Protein AF-A0A2M8LE46-F1 (afdb_monomer)

Nearest PDB structures (foldseek):
  8uby-assembly1_A  TM=8.553E-01  e=9.061E-03  Homo sapiens
  8xoa-assembly1_A  TM=8.879E-01  e=1.892E-02  Homo sapiens
  6oop-assembly1_A  TM=8.062E-01  e=1.018E-01  Escherichia coli
  8omu-assembly1_A  TM=6.681E-01  e=1.395E-01  Rattus norvegicus
  6m2l-assembly1_A  TM=6.793E-01  e=1.634E-01  Plasmodium falciparum

Solvent-accessible surface area (backbone atoms only — not comparable to full-atom values): 14260 Å² total; per-residue (Å²): 113,69,66,61,54,50,38,54,51,40,14,50,48,41,22,48,65,57,44,49,60,54,45,40,42,72,74,68,64,46,50,74,70,60,53,48,54,54,52,50,47,34,50,51,31,27,62,56,19,42,59,59,36,58,69,40,62,89,77,50,66,52,69,58,52,38,51,51,17,51,50,39,24,51,49,13,55,54,49,56,73,74,62,60,95,87,60,58,74,65,71,56,48,52,29,47,35,42,24,31,24,15,51,34,34,25,49,62,47,57,52,49,53,58,46,72,73,42,59,84,90,44,32,67,60,53,49,51,50,50,51,51,49,46,54,52,24,27,56,52,18,37,52,50,51,50,50,50,53,51,50,54,49,50,51,53,51,50,55,53,52,72,76,38,98,65,94,66,78,71,53,69,60,59,60,52,50,53,52,51,51,53,52,48,53,52,52,50,50,57,63,55,60,70,75,73,72,78,81,90,82,90,73,92,82,74,76,72,74,59,61,61,64,56,55,63,56,54,58,56,52,52,52,56,53,53,54,52,51,54,62,54,55,71,73,47,74,89,54,64,75,67,59,57,60,63,55,65,68,64,69,81,80,120

Organism: NCBI:txid1975037

Radius of gyration: 27.37 Å; Cα contacts (8 Å, |Δi|>4): 142; chains: 1; bounding box: 86×39×56 Å

pLDDT: mean 70.01, std 20.28, range [34.38, 94.56]

Secondary structure (DSSP, 8-state):
-HHHHHHHHHHHHHHHHHHHHHHHHHTS---HHHHHHHHHHHHHHHHHHHHHHHHHTTTS-HHHHHHHHHHHHHHHHHHHHT--TT--HHHHHHHHHHHHHHHHHTHHHHHHHHHHTS-TTTHHHHHHHHHHHHHHHHHHHHHHHHHHHHHHHHHHHHHHHHH--------HHHHHHHHHHHHHHHHHHHHHHTTS-------TTSSSSHHHHHHHHHHHHHHHHHHHHHHHHTT-TT-HHHHHHHHHTTSTT-

Mean predicted aligned error: 17.25 Å

Structure (mmCIF, N/CA/C/O backbone):
data_AF-A0A2M8LE46-F1
#
_entry.id   AF-A0A2M8LE46-F1
#
loop_
_atom_site.group_PDB
_atom_site.id
_atom_site.type_symbol
_atom_site.label_atom_id
_atom_site.label_alt_id
_atom_site.label_comp_id
_atom_site.label_asym_id
_atom_site.label_entity_id
_atom_site.label_seq_id
_atom_site.pdbx_PDB_ins_code
_atom_site.Cartn_x
_atom_site.Cartn_y
_atom_site.Cartn_z
_atom_site.occupancy
_atom_site.B_iso_or_equiv
_atom_site.auth_seq_id
_atom_site.auth_comp_id
_atom_site.auth_asym_id
_atom_site.auth_atom_id
_atom_site.pdbx_PDB_model_num
ATOM 1 N N . MET A 1 1 ? -8.452 -9.692 14.409 1.00 69.62 1 MET A N 1
ATOM 2 C CA . MET A 1 1 ? -8.947 -9.587 13.014 1.00 69.62 1 MET A CA 1
ATOM 3 C C . MET A 1 1 ? -8.514 -8.276 12.346 1.00 69.62 1 MET A C 1
ATOM 5 O O . MET A 1 1 ? -7.768 -8.319 11.376 1.00 69.62 1 MET A O 1
ATOM 9 N N . THR A 1 2 ? -8.895 -7.103 12.866 1.00 76.94 2 THR A N 1
ATOM 10 C CA . THR A 1 2 ? -8.613 -5.795 12.227 1.00 76.94 2 THR A CA 1
ATOM 11 C C . THR A 1 2 ? -7.139 -5.397 12.168 1.00 76.94 2 THR A C 1
ATOM 13 O O . THR A 1 2 ? -6.732 -4.764 11.195 1.00 76.94 2 THR A O 1
ATOM 16 N N . LEU A 1 3 ? -6.327 -5.800 13.152 1.00 83.12 3 LEU A N 1
ATOM 17 C CA . LEU A 1 3 ? -4.875 -5.578 13.134 1.00 83.12 3 LEU A CA 1
ATOM 18 C C . LEU A 1 3 ? -4.192 -6.315 11.976 1.00 83.12 3 LEU A C 1
ATOM 20 O O . LEU A 1 3 ? -3.421 -5.703 11.248 1.00 83.12 3 LEU A O 1
ATOM 24 N N . VAL A 1 4 ? -4.535 -7.588 11.750 1.00 86.50 4 VAL A N 1
ATOM 25 C CA . VAL A 1 4 ? -3.988 -8.389 10.639 1.00 86.50 4 VAL A CA 1
ATOM 26 C C . VAL A 1 4 ? -4.392 -7.791 9.292 1.00 86.50 4 VAL A C 1
ATOM 28 O O . VAL A 1 4 ? -3.548 -7.606 8.420 1.00 86.50 4 VAL A O 1
ATOM 31 N N . ASN A 1 5 ? -5.662 -7.399 9.141 1.00 84.19 5 ASN A N 1
ATOM 32 C CA . ASN A 1 5 ? -6.122 -6.707 7.935 1.00 84.19 5 ASN A CA 1
ATOM 33 C C . ASN A 1 5 ? -5.384 -5.373 7.722 1.00 84.19 5 ASN A C 1
ATOM 35 O O . ASN A 1 5 ? -4.964 -5.054 6.615 1.00 84.19 5 ASN A O 1
ATOM 39 N N . SER A 1 6 ? -5.182 -4.598 8.790 1.00 84.94 6 SER A N 1
ATOM 40 C CA . SER A 1 6 ? -4.439 -3.337 8.711 1.00 84.94 6 SER A CA 1
ATOM 41 C C . SER A 1 6 ? -2.983 -3.569 8.318 1.00 84.94 6 SER A C 1
ATOM 43 O O . SER A 1 6 ? -2.479 -2.830 7.480 1.00 84.94 6 SER A O 1
ATOM 45 N N . PHE A 1 7 ? -2.344 -4.609 8.856 1.00 88.81 7 PHE A N 1
ATOM 46 C CA . PHE A 1 7 ? -0.983 -5.001 8.502 1.00 88.81 7 PHE A CA 1
ATOM 47 C C . PHE A 1 7 ? -0.864 -5.353 7.014 1.00 88.81 7 PHE A C 1
ATOM 49 O O . PHE A 1 7 ? -0.031 -4.773 6.322 1.00 88.81 7 PHE A O 1
ATOM 56 N N . LEU A 1 8 ? -1.733 -6.233 6.504 1.00 87.81 8 LEU A N 1
ATOM 57 C CA . LEU A 1 8 ? -1.731 -6.653 5.097 1.00 87.81 8 LEU A CA 1
ATOM 58 C C . LEU A 1 8 ? -1.927 -5.473 4.143 1.00 87.81 8 LEU A C 1
ATOM 60 O O . LEU A 1 8 ? -1.183 -5.321 3.176 1.00 87.81 8 LEU A O 1
ATOM 64 N N . VAL A 1 9 ? -2.897 -4.603 4.424 1.00 85.44 9 VAL A N 1
ATOM 65 C CA . VAL A 1 9 ? -3.176 -3.481 3.526 1.00 85.44 9 VAL A CA 1
ATOM 66 C C . VAL A 1 9 ? -2.097 -2.396 3.614 1.00 85.44 9 VAL A C 1
ATOM 68 O O . VAL A 1 9 ? -1.776 -1.799 2.592 1.00 85.44 9 VAL A O 1
ATOM 71 N N . PHE A 1 10 ? -1.504 -2.132 4.785 1.00 87.38 10 PHE A N 1
ATOM 72 C CA . PHE A 1 10 ? -0.374 -1.193 4.873 1.00 87.38 10 PHE A CA 1
ATOM 73 C C . PHE A 1 10 ? 0.877 -1.727 4.178 1.00 87.38 10 PHE A C 1
ATOM 75 O O . PHE A 1 10 ? 1.555 -0.971 3.483 1.00 87.38 10 PHE A O 1
ATOM 82 N N . MET A 1 11 ? 1.148 -3.025 4.319 1.00 89.88 11 MET A N 1
ATOM 83 C CA . MET A 1 11 ? 2.214 -3.702 3.589 1.00 89.88 11 MET A CA 1
ATOM 84 C C . MET A 1 11 ? 2.012 -3.553 2.074 1.00 89.88 11 MET A C 1
ATOM 86 O O . MET A 1 11 ? 2.941 -3.171 1.362 1.00 89.88 11 MET A O 1
ATOM 90 N N . ALA A 1 12 ? 0.790 -3.786 1.589 1.00 86.38 12 ALA A N 1
ATOM 91 C CA . ALA A 1 12 ? 0.438 -3.634 0.182 1.00 86.38 12 ALA A CA 1
ATOM 92 C C . ALA A 1 12 ? 0.535 -2.175 -0.298 1.00 86.38 12 ALA A C 1
ATOM 94 O O . ALA A 1 12 ? 1.071 -1.925 -1.375 1.00 86.38 12 ALA A O 1
ATOM 95 N N . LEU A 1 13 ? 0.077 -1.206 0.503 1.00 86.38 13 LEU A N 1
ATOM 96 C CA . LEU A 1 13 ? 0.151 0.224 0.187 1.00 86.38 13 LEU A CA 1
ATOM 97 C C . LEU A 1 13 ? 1.603 0.696 0.040 1.00 86.38 13 LEU A C 1
ATOM 99 O O . LEU A 1 13 ? 1.947 1.297 -0.975 1.00 86.38 13 LEU A O 1
ATOM 103 N N . MET A 1 14 ? 2.452 0.406 1.030 1.00 87.56 14 MET A N 1
ATOM 104 C CA . MET A 1 14 ? 3.861 0.821 1.024 1.00 87.56 14 MET A CA 1
ATOM 105 C C . MET A 1 14 ? 4.660 0.119 -0.076 1.00 87.56 14 MET A C 1
ATOM 107 O O . MET A 1 14 ? 5.520 0.727 -0.708 1.00 87.56 14 MET A O 1
ATOM 111 N N . GLY A 1 15 ? 4.336 -1.142 -0.359 1.00 84.94 15 GLY A N 1
ATOM 112 C CA . GLY A 1 15 ? 4.874 -1.849 -1.513 1.00 84.94 15 GLY A CA 1
ATOM 113 C C . GLY A 1 15 ? 4.487 -1.206 -2.840 1.00 84.94 15 GLY A C 1
ATOM 114 O O . GLY A 1 15 ? 5.346 -0.930 -3.673 1.00 84.94 15 GLY A O 1
ATOM 115 N N . SER A 1 16 ? 3.197 -0.926 -3.017 1.00 82.75 16 SER A N 1
ATOM 116 C CA . SER A 1 16 ? 2.652 -0.384 -4.266 1.00 82.75 16 SER A CA 1
ATOM 117 C C . SER A 1 16 ? 3.158 1.025 -4.547 1.00 82.75 16 SER A C 1
ATOM 119 O O . SER A 1 16 ? 3.567 1.308 -5.669 1.00 82.75 16 SER A O 1
ATOM 121 N N . ILE A 1 17 ? 3.191 1.900 -3.535 1.00 84.56 17 ILE A N 1
ATOM 122 C CA . ILE A 1 17 ? 3.660 3.283 -3.699 1.00 84.56 17 ILE A CA 1
ATOM 123 C C . ILE A 1 17 ? 5.154 3.350 -4.037 1.00 84.56 17 ILE A C 1
ATOM 125 O O . ILE A 1 17 ? 5.579 4.260 -4.742 1.00 84.56 17 ILE A O 1
ATOM 129 N N . PHE A 1 18 ? 5.937 2.368 -3.578 1.00 86.31 18 PHE A N 1
ATOM 130 C CA . PHE A 1 18 ? 7.353 2.237 -3.909 1.00 86.31 18 PHE A CA 1
ATOM 131 C C . PHE A 1 18 ? 7.577 1.629 -5.300 1.00 86.31 18 PHE A C 1
ATOM 133 O O . PHE A 1 18 ? 8.452 2.079 -6.039 1.00 86.31 18 PHE A O 1
ATOM 140 N N . LEU A 1 19 ? 6.777 0.631 -5.685 1.00 82.88 19 LEU A N 1
ATOM 141 C CA . LEU A 1 19 ? 6.870 0.007 -7.008 1.00 82.88 19 LEU A CA 1
ATOM 142 C C . LEU A 1 19 ? 6.420 0.939 -8.128 1.00 82.88 19 LEU A C 1
ATOM 144 O O . LEU A 1 19 ? 6.977 0.868 -9.218 1.00 82.88 19 LEU A O 1
ATOM 148 N N . LEU A 1 20 ? 5.439 1.805 -7.875 1.00 83.12 20 LEU A N 1
ATOM 149 C CA . LEU A 1 20 ? 4.874 2.692 -8.887 1.00 83.12 20 LEU A CA 1
ATOM 150 C C . LEU A 1 20 ? 5.917 3.560 -9.625 1.00 83.12 20 LEU A C 1
ATOM 152 O O . LEU A 1 20 ? 5.949 3.503 -10.856 1.00 83.12 20 LEU A O 1
ATOM 156 N N . PRO A 1 21 ? 6.787 4.337 -8.945 1.00 82.25 21 PRO A N 1
ATOM 157 C CA . PRO A 1 21 ? 7.802 5.144 -9.619 1.00 82.25 21 PRO A CA 1
ATOM 158 C C . PRO A 1 21 ? 8.846 4.279 -10.323 1.00 82.25 21 PRO A C 1
ATOM 160 O O . PRO A 1 21 ? 9.241 4.594 -11.442 1.00 82.25 21 PRO A O 1
ATOM 163 N N . ILE A 1 22 ? 9.254 3.164 -9.708 1.00 83.88 22 ILE A N 1
ATOM 164 C CA . ILE A 1 22 ? 10.203 2.224 -10.315 1.00 83.88 22 ILE A CA 1
ATOM 165 C C . ILE A 1 22 ? 9.622 1.670 -11.614 1.00 83.88 22 ILE A C 1
ATOM 167 O O . ILE A 1 22 ? 10.324 1.594 -12.621 1.00 83.88 22 ILE A O 1
ATOM 171 N N . PHE A 1 23 ? 8.336 1.328 -11.614 1.00 79.81 23 PHE A N 1
ATOM 172 C CA . PHE A 1 23 ? 7.640 0.817 -12.781 1.00 79.81 23 PHE A CA 1
ATOM 173 C C . PHE A 1 23 ? 7.520 1.877 -13.882 1.00 79.81 23 PHE A C 1
ATOM 175 O O . PHE A 1 23 ? 7.902 1.621 -15.024 1.00 79.81 23 PHE A O 1
ATOM 182 N N . ALA A 1 24 ? 7.061 3.083 -13.535 1.00 78.38 24 ALA A N 1
ATOM 183 C CA . ALA A 1 24 ? 6.900 4.185 -14.482 1.00 78.38 24 ALA A CA 1
ATOM 184 C C . ALA A 1 24 ? 8.229 4.588 -15.148 1.00 78.38 24 ALA A C 1
ATOM 186 O O . ALA A 1 24 ? 8.279 4.806 -16.357 1.00 78.38 24 ALA A O 1
ATOM 187 N N . GLN A 1 25 ? 9.321 4.632 -14.386 1.00 81.75 25 GLN A N 1
ATOM 188 C CA . GLN A 1 25 ? 10.630 5.016 -14.917 1.00 81.75 25 GLN A CA 1
ATOM 189 C C . GLN A 1 25 ? 11.304 3.874 -15.690 1.00 81.75 25 GLN A C 1
ATOM 191 O O . GLN A 1 25 ? 11.875 4.109 -16.750 1.00 81.75 25 GLN A O 1
ATOM 196 N N . THR A 1 26 ? 11.226 2.634 -15.193 1.00 76.75 26 THR A N 1
ATOM 197 C CA . THR A 1 26 ? 11.944 1.493 -15.796 1.00 76.75 26 THR A CA 1
ATOM 198 C C . THR A 1 26 ? 11.244 0.949 -17.037 1.00 76.75 26 THR A C 1
ATOM 200 O O . THR A 1 26 ? 11.914 0.605 -18.007 1.00 76.75 26 THR A O 1
ATOM 203 N N . PHE A 1 27 ? 9.912 0.841 -17.013 1.00 72.50 27 PHE A N 1
ATOM 204 C CA . PHE A 1 27 ? 9.153 0.195 -18.090 1.00 72.50 27 PHE A CA 1
ATOM 205 C C . PHE A 1 27 ? 8.521 1.191 -19.057 1.00 72.50 27 PHE A C 1
ATOM 207 O O . PHE A 1 27 ? 8.509 0.933 -20.256 1.00 72.50 27 PHE A O 1
ATOM 214 N N . LEU A 1 28 ? 7.999 2.316 -18.559 1.00 73.69 28 LEU A N 1
ATOM 215 C CA . LEU A 1 28 ? 7.330 3.309 -19.408 1.00 73.69 28 LEU A CA 1
ATOM 216 C C . LEU A 1 28 ? 8.290 4.397 -19.910 1.00 73.69 28 LEU A C 1
ATOM 218 O O . LEU A 1 28 ? 7.925 5.160 -20.800 1.00 73.69 28 LEU A O 1
ATOM 222 N N . GLY A 1 29 ? 9.507 4.474 -19.358 1.00 75.69 29 GLY A N 1
ATOM 223 C CA . GLY A 1 29 ? 10.487 5.500 -19.719 1.00 75.69 29 GLY A CA 1
ATOM 224 C C . GLY A 1 29 ? 10.015 6.921 -19.400 1.00 75.69 29 GLY A C 1
ATOM 225 O O . GLY A 1 29 ? 10.456 7.867 -20.049 1.00 75.69 29 GLY A O 1
ATOM 226 N N . TYR A 1 30 ? 9.089 7.073 -18.447 1.00 79.75 30 TYR A N 1
ATOM 227 C CA . TYR A 1 30 ? 8.559 8.377 -18.065 1.00 79.75 30 TYR A CA 1
ATOM 228 C C . TYR A 1 30 ? 9.626 9.231 -17.395 1.00 79.75 30 TYR A C 1
ATOM 230 O O . TYR A 1 30 ? 10.402 8.759 -16.561 1.00 79.75 30 TYR A O 1
ATOM 238 N N . ASP A 1 31 ? 9.604 10.517 -17.726 1.00 83.75 31 ASP A N 1
ATOM 239 C CA . ASP A 1 31 ? 10.447 11.503 -17.068 1.00 83.75 31 ASP A CA 1
ATOM 240 C C . ASP A 1 31 ? 9.975 11.772 -15.622 1.00 83.75 31 ASP A C 1
ATOM 242 O O . ASP A 1 31 ? 8.838 11.458 -15.228 1.00 83.75 31 ASP A O 1
ATOM 246 N N . ALA A 1 32 ? 10.843 12.378 -14.808 1.00 83.50 32 ALA A N 1
ATOM 247 C CA . ALA A 1 32 ? 10.533 12.716 -13.420 1.00 83.50 32 ALA A CA 1
ATOM 248 C C . ALA A 1 32 ? 9.255 13.571 -13.304 1.00 83.50 32 ALA A C 1
ATOM 250 O O . ALA A 1 32 ? 8.418 13.311 -12.434 1.00 83.50 32 ALA A O 1
ATOM 251 N N . THR A 1 33 ? 9.048 14.525 -14.220 1.00 86.19 33 THR A N 1
ATOM 252 C CA . THR A 1 33 ? 7.857 15.391 -14.222 1.00 86.19 33 THR A CA 1
ATOM 253 C C . THR A 1 33 ? 6.574 14.611 -14.513 1.00 86.19 33 THR A C 1
ATOM 255 O O . THR A 1 33 ? 5.561 14.807 -13.841 1.00 86.19 33 THR A O 1
ATOM 258 N N . GLN A 1 34 ? 6.611 13.676 -15.466 1.00 81.75 34 GLN A N 1
ATOM 259 C CA . GLN A 1 34 ? 5.459 12.832 -15.810 1.00 81.75 34 GLN A CA 1
ATOM 260 C C . GLN A 1 34 ? 5.063 11.916 -14.653 1.00 81.75 34 GLN A C 1
ATOM 262 O O . GLN A 1 34 ? 3.883 11.776 -14.335 1.00 81.75 34 GLN A O 1
ATOM 267 N N . THR A 1 35 ? 6.059 11.351 -13.974 1.00 84.31 35 THR A N 1
ATOM 268 C CA . THR A 1 35 ? 5.838 10.530 -12.780 1.00 84.31 35 THR A CA 1
ATOM 269 C C . THR A 1 35 ? 5.212 11.361 -11.653 1.00 84.31 35 THR A C 1
ATOM 271 O O . THR A 1 35 ? 4.307 10.889 -10.965 1.00 84.31 35 THR A O 1
ATOM 274 N N . GLY A 1 36 ? 5.618 12.627 -11.510 1.00 86.94 36 GLY A N 1
ATOM 275 C CA . GLY A 1 36 ? 5.020 13.575 -10.566 1.00 86.94 36 GLY A CA 1
ATOM 276 C C . GLY A 1 36 ? 3.515 13.783 -10.775 1.00 86.94 36 GLY A C 1
ATOM 277 O O . GLY A 1 36 ? 2.763 13.778 -9.800 1.00 86.94 36 GLY A O 1
ATOM 278 N N . TYR A 1 37 ? 3.044 13.870 -12.025 1.00 87.38 37 TYR A N 1
ATOM 279 C CA . TYR A 1 37 ? 1.605 13.973 -12.312 1.00 87.38 37 TYR A CA 1
ATOM 280 C C . TYR A 1 37 ? 0.811 12.742 -11.848 1.00 87.38 37 TYR A C 1
ATOM 282 O O . TYR A 1 37 ? -0.318 12.887 -11.378 1.00 87.38 37 TYR A O 1
ATOM 290 N N . LEU A 1 38 ? 1.391 11.537 -11.916 1.00 86.19 38 LEU A N 1
ATOM 291 C CA . LEU A 1 38 ? 0.747 10.328 -11.385 1.00 86.19 38 LEU A CA 1
ATOM 292 C C . LEU A 1 38 ? 0.603 10.398 -9.862 1.00 86.19 38 LEU A C 1
ATOM 294 O O . LEU A 1 38 ? -0.455 10.064 -9.330 1.00 86.19 38 LEU A O 1
ATOM 298 N N . PHE A 1 39 ? 1.633 10.865 -9.156 1.00 87.38 39 PHE A N 1
ATOM 299 C CA . PHE A 1 39 ? 1.548 11.069 -7.708 1.00 87.38 39 PHE A CA 1
ATOM 300 C C . PHE A 1 39 ? 0.532 12.147 -7.332 1.00 87.38 39 PHE A C 1
ATOM 302 O O . PHE A 1 39 ? -0.167 11.996 -6.331 1.00 87.38 39 PHE A O 1
ATOM 309 N N . LEU A 1 40 ? 0.401 13.195 -8.148 1.00 91.06 40 LEU A N 1
ATOM 310 C CA . LEU A 1 40 ? -0.603 14.236 -7.950 1.00 91.06 40 LEU A CA 1
ATOM 311 C C . LEU A 1 40 ? -2.025 13.671 -8.077 1.00 91.06 40 LEU A C 1
ATOM 313 O O . LEU A 1 40 ? -2.876 13.974 -7.243 1.00 91.06 40 LEU A O 1
ATOM 317 N N . LEU A 1 41 ? -2.262 12.781 -9.046 1.00 89.12 41 LEU A N 1
ATOM 318 C CA . LEU A 1 41 ? -3.528 12.055 -9.170 1.00 89.12 41 LEU A CA 1
ATOM 319 C C . LEU A 1 41 ? -3.801 11.165 -7.948 1.00 89.12 41 LEU A C 1
ATOM 321 O O . LEU A 1 41 ? -4.916 11.161 -7.428 1.00 89.12 41 LEU A O 1
ATOM 325 N N . VAL A 1 42 ? -2.794 10.430 -7.468 1.00 89.38 42 VAL A N 1
ATOM 326 C CA . VAL A 1 42 ? -2.916 9.591 -6.262 1.00 89.38 42 VAL A CA 1
ATOM 327 C C . VAL A 1 42 ? -3.282 10.441 -5.047 1.00 89.38 42 VAL A C 1
ATOM 329 O O . VAL A 1 42 ? -4.225 10.105 -4.329 1.00 89.38 42 VAL A O 1
ATOM 332 N N . ALA A 1 43 ? -2.576 11.555 -4.836 1.00 90.88 43 ALA A N 1
ATOM 333 C CA . ALA A 1 43 ? -2.858 12.484 -3.749 1.00 90.88 43 ALA A CA 1
ATOM 334 C C . ALA A 1 43 ? -4.289 13.026 -3.851 1.00 90.88 43 ALA A C 1
ATOM 336 O O . ALA A 1 43 ? -5.036 12.945 -2.881 1.00 90.88 43 ALA A O 1
ATOM 337 N N . PHE A 1 44 ? -4.702 13.473 -5.039 1.00 93.88 44 PHE A N 1
ATOM 338 C CA . PHE A 1 44 ? -6.048 13.981 -5.292 1.00 93.88 44 PHE A CA 1
ATOM 339 C C . PHE A 1 44 ? -7.141 12.952 -4.958 1.00 93.88 44 PHE A C 1
ATOM 341 O O . PHE A 1 44 ? -8.111 13.277 -4.272 1.00 93.88 44 PHE A O 1
ATOM 348 N N . MET A 1 45 ? -6.963 11.692 -5.365 1.00 92.62 45 MET A N 1
ATOM 349 C CA . MET A 1 45 ? -7.925 10.624 -5.070 1.00 92.62 45 MET A CA 1
ATOM 350 C C . MET A 1 45 ? -8.013 10.308 -3.576 1.00 92.62 45 MET A C 1
ATOM 352 O O . MET A 1 45 ? -9.110 10.097 -3.061 1.00 92.62 45 MET A O 1
ATOM 356 N N . ILE A 1 46 ? -6.887 10.323 -2.857 1.00 90.75 46 ILE A N 1
ATOM 357 C CA . ILE A 1 46 ? -6.871 10.134 -1.398 1.00 90.75 46 ILE A CA 1
ATOM 358 C C . ILE A 1 46 ? -7.531 11.325 -0.691 1.00 90.75 46 ILE A C 1
ATOM 360 O O . ILE A 1 46 ? -8.300 11.126 0.250 1.00 90.75 46 ILE A O 1
ATOM 364 N N . THR A 1 47 ? -7.282 12.553 -1.157 1.00 93.50 47 THR A N 1
ATOM 365 C CA . THR A 1 47 ? -7.901 13.771 -0.617 1.00 93.50 47 THR A CA 1
ATOM 366 C C . THR A 1 47 ? -9.418 13.742 -0.748 1.00 93.50 47 THR A C 1
ATOM 368 O O . THR A 1 47 ? -10.099 14.174 0.176 1.00 93.50 47 THR A O 1
ATOM 371 N N . ILE A 1 48 ? -9.958 13.206 -1.845 1.00 93.81 48 ILE A N 1
ATOM 372 C CA . ILE A 1 48 ? -11.405 13.008 -2.001 1.00 93.81 48 ILE A CA 1
ATOM 373 C C . ILE A 1 48 ? -11.891 11.848 -1.127 1.00 93.81 48 ILE A C 1
ATOM 375 O O . ILE A 1 48 ? -12.933 11.952 -0.485 1.00 93.81 48 ILE A O 1
ATOM 379 N N . ALA A 1 49 ? -11.139 10.750 -1.053 1.00 91.31 49 ALA A N 1
ATOM 380 C CA . ALA A 1 49 ? -11.531 9.578 -0.276 1.00 91.31 49 ALA A CA 1
ATOM 381 C C . ALA A 1 49 ? -11.635 9.855 1.236 1.00 91.31 49 ALA A C 1
ATOM 383 O O . ALA A 1 49 ? -12.522 9.311 1.892 1.00 91.31 49 ALA A O 1
ATOM 384 N N . ALA A 1 50 ? -10.769 10.709 1.788 1.00 89.62 50 ALA A N 1
ATOM 385 C CA . ALA A 1 50 ? -10.709 11.009 3.220 1.00 89.62 50 ALA A CA 1
ATOM 386 C C . ALA A 1 50 ? -12.015 11.590 3.821 1.00 89.62 50 ALA A C 1
ATOM 388 O O . ALA A 1 50 ? -12.509 11.025 4.799 1.00 89.62 50 ALA A O 1
ATOM 389 N N . PRO A 1 51 ? -12.623 12.670 3.286 1.00 90.19 51 PRO A N 1
ATOM 390 C CA . PRO A 1 51 ? -13.889 13.196 3.798 1.00 90.19 51 PRO A CA 1
ATOM 391 C C . PRO A 1 51 ? -15.067 12.248 3.548 1.00 90.19 51 PRO A C 1
ATOM 393 O O . PRO A 1 51 ? -15.963 12.170 4.393 1.00 90.19 51 PRO A O 1
ATOM 396 N N . LEU A 1 52 ? -15.065 11.502 2.433 1.00 90.31 52 LEU A N 1
ATOM 397 C CA . LEU A 1 52 ? -16.074 10.467 2.194 1.00 90.31 52 LEU A CA 1
ATOM 398 C C . LEU A 1 52 ? -16.012 9.391 3.284 1.00 90.31 52 LEU A C 1
ATOM 400 O O . LEU A 1 52 ? -17.039 9.061 3.869 1.00 90.31 52 LEU A O 1
ATOM 404 N N . ASP A 1 53 ? -14.818 8.890 3.597 1.00 89.31 53 ASP A N 1
ATOM 405 C CA . ASP A 1 53 ? -14.614 7.910 4.664 1.00 89.31 53 ASP A CA 1
ATOM 406 C C . ASP A 1 53 ? -15.015 8.469 6.041 1.00 89.31 53 ASP A C 1
ATOM 408 O O . ASP A 1 53 ? -15.775 7.851 6.792 1.00 89.31 53 ASP A O 1
ATOM 412 N N . GLY A 1 54 ? -14.565 9.688 6.352 1.00 86.75 54 GLY A N 1
ATOM 413 C CA . GLY A 1 54 ? -14.857 10.362 7.616 1.00 86.75 54 GLY A CA 1
ATOM 414 C C . GLY A 1 54 ? -16.354 10.562 7.870 1.00 86.75 54 GLY A C 1
ATOM 415 O O . GLY A 1 54 ? -16.822 10.333 8.982 1.00 86.75 54 GLY A O 1
ATOM 416 N N . SER A 1 55 ? -17.132 10.914 6.841 1.00 87.50 55 SER A N 1
ATOM 417 C CA . SER A 1 55 ? -18.590 11.109 6.957 1.00 87.50 55 SER A CA 1
ATOM 418 C C . SER A 1 55 ? -19.361 9.813 7.243 1.00 87.50 55 SER A C 1
ATOM 420 O O . SER A 1 55 ? -20.488 9.856 7.753 1.00 87.50 55 SER A O 1
ATOM 422 N N . LEU A 1 56 ? -18.774 8.656 6.920 1.00 87.06 56 LEU A N 1
ATOM 423 C CA . LEU A 1 56 ? -19.367 7.341 7.172 1.00 87.06 56 LEU A CA 1
ATOM 424 C C . LEU A 1 56 ? -19.108 6.832 8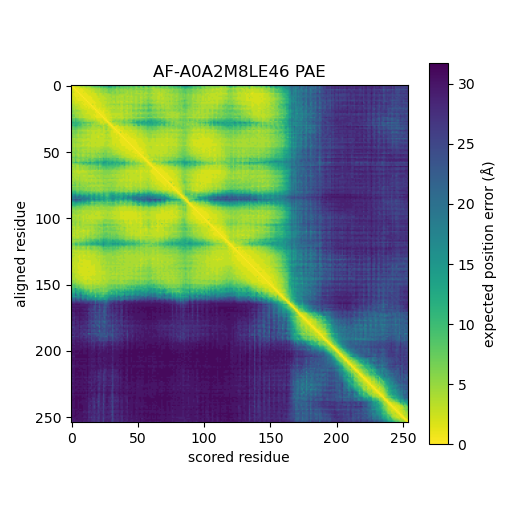.595 1.00 87.06 56 LEU A C 1
ATOM 426 O O . LEU A 1 56 ? -19.785 5.895 9.036 1.00 87.06 56 LEU A O 1
ATOM 430 N N . ILE A 1 57 ? -18.178 7.453 9.330 1.00 82.88 57 ILE A N 1
ATOM 431 C CA . ILE A 1 57 ? -17.925 7.143 10.739 1.00 82.88 57 ILE A CA 1
ATOM 432 C C . ILE A 1 57 ? -19.211 7.387 11.545 1.00 82.88 57 ILE A C 1
ATOM 434 O O . ILE A 1 57 ? -19.786 8.470 11.522 1.00 82.88 57 ILE A O 1
ATOM 438 N N . GLY A 1 58 ? -19.686 6.355 12.246 1.00 81.00 58 GLY A N 1
ATOM 439 C CA . GLY A 1 58 ? -20.886 6.417 13.090 1.00 81.00 58 GLY A CA 1
ATOM 440 C C . GLY A 1 58 ? -22.219 6.182 12.367 1.00 81.00 58 GLY A C 1
ATOM 441 O O . GLY A 1 58 ? -23.199 5.861 13.032 1.00 81.00 58 GLY A O 1
ATOM 442 N N . LYS A 1 59 ? -22.272 6.262 11.028 1.00 84.31 59 LYS A N 1
ATOM 443 C CA . LYS A 1 59 ? -23.493 5.970 10.242 1.00 84.31 59 LYS A CA 1
ATOM 444 C C . LYS A 1 59 ? -23.574 4.518 9.777 1.00 84.31 59 LYS A C 1
ATOM 446 O O . LYS A 1 59 ? -24.652 3.933 9.742 1.00 84.31 59 LYS A O 1
ATOM 451 N N . VAL A 1 60 ? -22.435 3.937 9.399 1.00 86.31 60 VAL A N 1
ATOM 452 C CA . VAL A 1 60 ? -22.330 2.567 8.877 1.00 86.31 60 VAL A CA 1
ATOM 453 C C . VAL A 1 60 ? -21.370 1.779 9.761 1.00 86.31 60 VAL A C 1
ATOM 455 O O . VAL A 1 60 ? -20.393 2.330 10.267 1.00 86.31 60 VAL A O 1
ATOM 458 N N . LYS A 1 61 ? -21.609 0.472 9.954 1.00 85.88 61 LYS A N 1
ATOM 459 C CA . LYS A 1 61 ? -20.648 -0.371 10.680 1.00 85.88 61 LYS A CA 1
ATOM 460 C C . LYS A 1 61 ? -19.307 -0.344 9.943 1.00 85.88 61 LYS A C 1
ATOM 462 O O . LYS A 1 61 ? -19.222 -0.768 8.789 1.00 85.88 61 LYS A O 1
ATOM 467 N N . SER A 1 62 ? -18.250 0.072 10.637 1.00 85.25 62 SER A N 1
ATOM 468 C CA . SER A 1 62 ? -16.902 0.218 10.076 1.00 85.25 62 SER A CA 1
ATOM 469 C C . SER A 1 62 ? -16.369 -1.058 9.408 1.00 85.25 62 SER A C 1
ATOM 471 O O . SER A 1 62 ? -15.573 -0.978 8.479 1.00 85.25 62 SER A O 1
ATOM 473 N N . GLN A 1 63 ? -16.836 -2.244 9.820 1.00 84.00 63 GLN A N 1
ATOM 474 C CA . GLN A 1 63 ? -16.469 -3.522 9.198 1.00 84.00 63 GLN A CA 1
ATOM 475 C C . GLN A 1 63 ? -16.897 -3.623 7.724 1.00 84.00 63 GLN A C 1
ATOM 477 O O . GLN A 1 63 ? -16.111 -4.097 6.905 1.00 84.00 63 GLN A O 1
ATOM 482 N N . TYR A 1 64 ? -18.096 -3.145 7.368 1.00 87.94 64 TYR A N 1
ATOM 483 C CA . TYR A 1 64 ? -18.565 -3.164 5.976 1.00 87.94 64 TYR A CA 1
ATOM 484 C C . TYR A 1 64 ? -17.784 -2.179 5.115 1.00 87.94 64 TYR A C 1
ATOM 486 O O . TYR A 1 64 ? -17.370 -2.524 4.013 1.00 87.94 64 TYR A O 1
ATOM 494 N N . VAL A 1 65 ? -17.519 -0.982 5.641 1.00 88.62 65 VAL A N 1
ATOM 495 C CA . VAL A 1 65 ? -16.736 0.041 4.936 1.00 88.62 65 VAL A CA 1
ATOM 496 C C . VAL A 1 65 ? -15.323 -0.470 4.647 1.00 88.62 65 VAL A C 1
ATOM 498 O O . VAL A 1 65 ? -14.836 -0.341 3.526 1.00 88.62 65 VAL A O 1
ATOM 501 N N . ILE A 1 66 ? -14.689 -1.140 5.615 1.00 88.19 66 ILE A N 1
ATOM 502 C CA . ILE A 1 66 ? -13.373 -1.757 5.414 1.00 88.19 66 ILE A CA 1
ATOM 503 C C . ILE A 1 66 ? -13.436 -2.852 4.348 1.00 88.19 66 ILE A C 1
ATOM 505 O O . ILE A 1 66 ? -12.589 -2.854 3.458 1.00 88.19 66 ILE A O 1
ATOM 509 N N . ALA A 1 67 ? -14.429 -3.744 4.392 1.00 88.75 67 ALA A N 1
ATOM 510 C CA . ALA A 1 67 ? -14.579 -4.794 3.384 1.00 88.75 67 ALA A CA 1
ATOM 511 C C . ALA A 1 67 ? -14.739 -4.209 1.970 1.00 88.75 67 ALA A C 1
ATOM 513 O O . ALA A 1 67 ? -14.033 -4.625 1.054 1.00 88.75 67 ALA A O 1
ATOM 514 N N . VAL A 1 68 ? -15.588 -3.189 1.810 1.00 90.81 68 VAL A N 1
ATOM 515 C CA . VAL A 1 68 ? -15.779 -2.475 0.538 1.00 90.81 68 VAL A CA 1
ATOM 516 C C . VAL A 1 68 ? -14.479 -1.814 0.079 1.00 90.81 68 VAL A C 1
ATOM 518 O O . VAL A 1 68 ? -14.085 -1.979 -1.070 1.00 90.81 68 VAL A O 1
ATOM 521 N N . SER A 1 69 ? -13.763 -1.131 0.975 1.00 89.50 69 SER A N 1
ATOM 522 C CA . SER A 1 69 ? -12.484 -0.488 0.649 1.00 89.50 69 SER A CA 1
ATOM 523 C C . SER A 1 69 ? -11.425 -1.494 0.172 1.00 89.50 69 SER A C 1
ATOM 525 O O . SER A 1 69 ? -10.729 -1.249 -0.813 1.00 89.50 69 SER A O 1
ATOM 527 N N . THR A 1 70 ? -11.352 -2.668 0.813 1.00 87.94 70 THR A N 1
ATOM 528 C CA . THR A 1 70 ? -10.436 -3.748 0.432 1.00 87.94 70 THR A CA 1
ATOM 529 C C . THR A 1 70 ? -10.835 -4.366 -0.906 1.00 87.94 70 THR A C 1
ATOM 531 O O . THR A 1 70 ? -9.956 -4.663 -1.709 1.00 87.94 70 THR A O 1
ATOM 534 N N . LEU A 1 71 ? -12.134 -4.517 -1.185 1.00 91.69 71 LEU A N 1
ATOM 535 C CA . LEU A 1 71 ? -12.618 -4.985 -2.487 1.00 91.69 71 LEU A CA 1
ATOM 536 C C . LEU A 1 71 ? -12.283 -3.994 -3.605 1.00 91.69 71 LEU A C 1
ATOM 538 O O . LEU A 1 71 ? -11.795 -4.414 -4.648 1.00 91.69 71 LEU A O 1
ATOM 542 N N . ILE A 1 72 ? -12.472 -2.691 -3.381 1.00 90.25 72 ILE A N 1
ATOM 543 C CA . ILE A 1 72 ? -12.119 -1.649 -4.358 1.00 90.25 72 ILE A CA 1
ATOM 544 C C . ILE A 1 72 ? -10.603 -1.625 -4.594 1.00 90.25 72 ILE A C 1
ATOM 546 O O . ILE A 1 72 ? -10.159 -1.594 -5.740 1.00 90.25 72 ILE A O 1
ATOM 550 N N . GLY A 1 73 ? -9.796 -1.688 -3.529 1.00 86.06 73 GLY A N 1
ATOM 551 C CA . GLY A 1 73 ? -8.336 -1.750 -3.643 1.00 86.06 73 GLY A CA 1
ATOM 552 C C . GLY A 1 73 ? -7.852 -3.014 -4.363 1.00 86.06 73 GLY A C 1
ATOM 553 O O . GLY A 1 73 ? -6.982 -2.938 -5.229 1.00 86.06 73 GLY A O 1
ATOM 554 N N . GLY A 1 74 ? -8.457 -4.165 -4.057 1.00 86.75 74 GLY A N 1
ATOM 555 C CA . GLY A 1 74 ? -8.189 -5.433 -4.734 1.00 86.75 74 GLY A CA 1
ATOM 556 C C . GLY A 1 74 ? -8.598 -5.410 -6.206 1.00 86.75 74 GLY A C 1
ATOM 557 O O . GLY A 1 74 ? -7.852 -5.899 -7.050 1.00 86.75 74 GLY A O 1
ATOM 558 N N . LEU A 1 75 ? -9.728 -4.776 -6.533 1.00 89.12 75 LEU A N 1
ATOM 559 C CA . LEU A 1 75 ? -10.164 -4.570 -7.912 1.00 89.12 75 LEU A CA 1
ATOM 560 C C . LEU A 1 75 ? -9.188 -3.668 -8.671 1.00 89.12 75 LEU A C 1
ATOM 562 O O . LEU A 1 75 ? -8.835 -3.985 -9.800 1.00 89.12 75 LEU A O 1
ATOM 566 N N . GLY A 1 76 ? -8.698 -2.596 -8.045 1.00 84.88 76 GLY A N 1
ATOM 567 C CA . GLY A 1 76 ? -7.665 -1.735 -8.623 1.00 84.88 76 GLY A CA 1
ATOM 568 C C . GLY A 1 76 ? -6.370 -2.495 -8.933 1.00 84.88 76 GLY A C 1
ATOM 569 O O . GLY A 1 76 ? -5.837 -2.377 -10.034 1.00 84.88 76 GLY A O 1
ATOM 570 N N . MET A 1 77 ? -5.916 -3.355 -8.014 1.00 82.00 77 MET A N 1
ATOM 571 C CA . MET A 1 77 ? -4.759 -4.239 -8.228 1.00 82.00 77 MET A CA 1
ATOM 572 C C . MET A 1 77 ? -5.002 -5.311 -9.291 1.00 82.00 77 MET A C 1
ATOM 574 O O . MET A 1 77 ? -4.095 -5.629 -10.056 1.00 82.00 77 MET A O 1
ATOM 578 N N . PHE A 1 78 ? -6.213 -5.854 -9.380 1.00 85.44 78 PHE A N 1
ATOM 579 C CA . PHE A 1 78 ? -6.585 -6.760 -10.465 1.00 85.44 78 PHE A CA 1
ATOM 580 C C . PHE A 1 78 ? -6.589 -6.034 -11.815 1.00 85.44 78 PHE A C 1
ATOM 582 O O . PHE A 1 78 ? -6.153 -6.569 -12.824 1.00 85.44 78 PHE A O 1
ATOM 589 N N . LEU A 1 79 ? -6.993 -4.769 -11.841 1.00 82.88 79 LEU A N 1
ATOM 590 C CA . LEU A 1 79 ? -6.976 -3.963 -13.055 1.00 82.88 79 LEU A CA 1
ATOM 591 C C . LEU A 1 79 ? -5.540 -3.651 -13.528 1.00 82.88 79 LEU A C 1
ATOM 593 O O . LEU A 1 79 ? -5.311 -3.473 -14.722 1.00 82.88 79 LEU A O 1
ATOM 597 N N . PHE A 1 80 ? -4.558 -3.675 -12.618 1.00 75.31 80 PHE A N 1
ATOM 598 C CA . PHE A 1 80 ? -3.131 -3.608 -12.950 1.00 75.31 80 PHE A CA 1
ATOM 599 C C . PHE A 1 80 ? -2.591 -4.863 -13.652 1.00 75.31 80 PHE A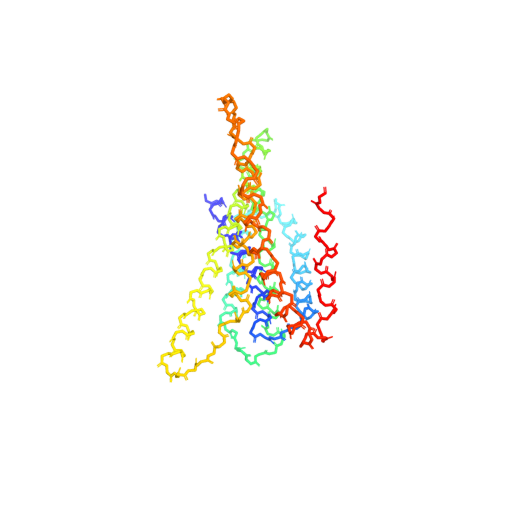 C 1
ATOM 601 O O . PHE A 1 80 ? -1.586 -4.758 -14.351 1.00 75.31 80 PHE A O 1
ATOM 608 N N . THR A 1 81 ? -3.205 -6.042 -13.501 1.00 74.81 81 THR A N 1
ATOM 609 C CA . THR A 1 81 ? -2.728 -7.254 -14.201 1.00 74.81 81 THR A CA 1
ATOM 610 C C . THR A 1 81 ? -3.170 -7.297 -15.661 1.00 74.81 81 THR A C 1
ATOM 612 O O . THR A 1 81 ? -2.518 -7.945 -16.474 1.00 74.81 81 THR A O 1
ATOM 615 N N . ALA A 1 82 ? -4.229 -6.564 -16.012 1.00 70.25 82 ALA A N 1
ATOM 616 C CA . ALA A 1 82 ? -4.713 -6.406 -17.382 1.00 70.25 82 ALA A CA 1
ATOM 617 C C . ALA A 1 82 ? -3.956 -5.321 -18.179 1.00 70.25 82 ALA A C 1
ATOM 619 O O . ALA A 1 82 ? -4.362 -4.973 -19.289 1.00 70.25 82 ALA A O 1
ATOM 620 N N . LEU A 1 83 ? -2.882 -4.749 -17.620 1.00 65.50 83 LEU A N 1
ATOM 621 C CA . LEU A 1 83 ? -2.144 -3.666 -18.259 1.00 65.50 83 LEU A CA 1
ATOM 622 C C . LEU A 1 83 ? -1.228 -4.181 -19.375 1.00 65.50 83 LEU A C 1
ATOM 624 O O . LEU A 1 83 ? -0.247 -4.881 -19.131 1.00 65.50 83 LEU A O 1
ATOM 628 N N . ASP A 1 84 ? -1.531 -3.767 -20.602 1.00 61.56 84 ASP A N 1
ATOM 629 C CA . ASP A 1 84 ? -0.697 -4.019 -21.773 1.00 61.56 84 ASP A CA 1
ATOM 630 C C . ASP A 1 84 ? 0.465 -2.995 -21.848 1.00 61.56 84 ASP A C 1
ATOM 632 O O . ASP A 1 84 ? 0.225 -1.790 -21.691 1.00 61.56 84 ASP A O 1
ATOM 636 N N . PRO A 1 85 ? 1.720 -3.412 -22.112 1.00 56.22 85 PRO A N 1
ATOM 637 C CA . PRO A 1 85 ? 2.870 -2.512 -22.261 1.00 56.22 85 PRO A CA 1
ATOM 638 C C . PRO A 1 85 ? 2.737 -1.437 -23.353 1.00 56.22 85 PRO A C 1
ATOM 640 O O . PRO A 1 85 ? 3.498 -0.472 -23.342 1.00 56.22 85 PRO A O 1
ATOM 643 N N . ARG A 1 86 ? 1.806 -1.580 -24.310 1.00 56.72 86 ARG A N 1
ATOM 644 C CA . ARG A 1 86 ? 1.584 -0.598 -25.397 1.00 56.72 86 ARG A CA 1
ATOM 645 C C . ARG A 1 86 ? 0.519 0.458 -25.078 1.00 56.72 86 ARG A C 1
ATOM 647 O O . ARG A 1 86 ? 0.151 1.243 -25.951 1.00 56.72 86 ARG A O 1
ATOM 654 N N . SER A 1 87 ? -0.008 0.456 -23.859 1.00 57.78 87 SER A N 1
ATOM 655 C CA . SER A 1 87 ? -1.196 1.223 -23.490 1.00 57.78 87 SER A CA 1
ATOM 656 C C . SER A 1 87 ? -0.899 2.693 -23.153 1.00 57.78 87 SER A C 1
ATOM 658 O O . SER A 1 87 ? 0.132 3.025 -22.573 1.00 57.78 87 SER A O 1
ATOM 660 N N . THR A 1 88 ? -1.819 3.593 -23.511 1.00 66.25 88 THR A N 1
ATOM 661 C CA . THR A 1 88 ? -1.729 5.046 -23.274 1.00 66.25 88 THR A CA 1
ATOM 662 C C . THR A 1 88 ? -1.731 5.387 -21.777 1.00 66.25 88 THR A C 1
ATOM 664 O O . THR A 1 88 ? -2.345 4.684 -20.977 1.00 66.25 88 THR A O 1
ATOM 667 N N . THR A 1 89 ? -1.126 6.516 -21.387 1.00 66.56 89 THR A N 1
ATOM 668 C CA . THR A 1 89 ? -1.032 7.021 -19.998 1.00 66.56 89 THR A CA 1
ATOM 669 C C . THR A 1 89 ? -2.350 6.973 -19.212 1.00 66.56 89 THR A C 1
ATOM 671 O O . THR A 1 89 ? -2.347 6.669 -18.020 1.00 66.56 89 THR A O 1
ATOM 674 N N . LEU A 1 90 ? -3.485 7.208 -19.878 1.00 69.56 90 LEU A N 1
ATOM 675 C CA . LEU A 1 90 ? -4.827 7.144 -19.287 1.00 69.56 90 LEU A CA 1
ATOM 676 C C . LEU A 1 90 ? -5.200 5.753 -18.749 1.00 69.56 90 LEU A C 1
ATOM 678 O O . LEU A 1 90 ? -5.815 5.654 -17.689 1.00 69.56 90 LEU A O 1
ATOM 682 N N . ASN A 1 91 ? -4.769 4.684 -19.417 1.00 75.38 91 ASN A N 1
ATOM 683 C CA . ASN A 1 91 ? -5.070 3.316 -18.997 1.00 75.38 91 ASN A CA 1
ATOM 684 C C . ASN A 1 91 ? -4.297 2.904 -17.739 1.00 75.38 91 ASN A C 1
ATOM 686 O O . ASN A 1 91 ? -4.746 2.013 -17.032 1.00 75.38 91 ASN A O 1
ATOM 690 N N . LEU A 1 92 ? -3.189 3.582 -17.416 1.00 75.94 92 LEU A N 1
ATOM 691 C CA . LEU A 1 92 ? -2.479 3.434 -16.139 1.00 75.94 92 LEU A CA 1
ATOM 692 C C . LEU A 1 92 ? -3.095 4.313 -15.036 1.00 75.94 92 LEU A C 1
ATOM 694 O O . LEU A 1 92 ? -3.083 3.942 -13.863 1.00 75.94 92 LEU A O 1
ATOM 698 N N . MET A 1 93 ? -3.653 5.472 -15.396 1.00 82.06 93 MET A N 1
ATOM 699 C CA . MET A 1 93 ? -4.245 6.401 -14.430 1.00 82.06 93 MET A CA 1
ATOM 700 C C . MET A 1 93 ? -5.511 5.855 -13.770 1.00 82.06 93 MET A C 1
ATOM 702 O O . MET A 1 93 ? -5.686 6.041 -12.569 1.00 82.06 93 MET A O 1
ATOM 706 N N . ILE A 1 94 ? -6.366 5.151 -14.514 1.00 84.69 94 ILE A N 1
ATOM 707 C CA . ILE A 1 94 ? -7.603 4.552 -13.986 1.00 84.69 94 ILE A CA 1
ATOM 708 C C . ILE A 1 94 ? -7.333 3.517 -12.873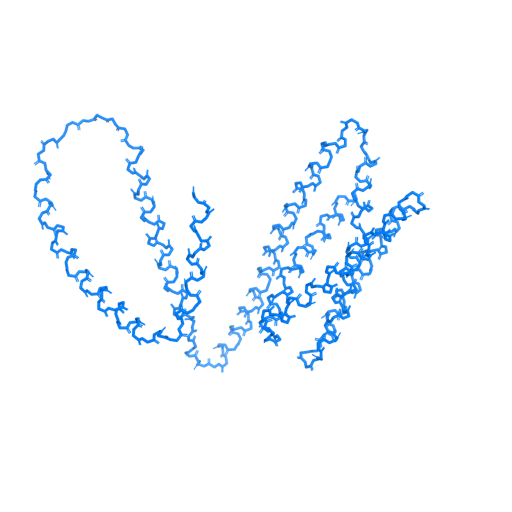 1.00 84.69 94 ILE A C 1
ATOM 710 O O . ILE A 1 94 ? -7.826 3.717 -11.761 1.00 84.69 94 ILE A O 1
ATOM 714 N N . PRO A 1 95 ? -6.550 2.439 -13.093 1.00 85.06 95 PRO A N 1
ATOM 715 C CA . PRO A 1 95 ? -6.287 1.438 -12.057 1.00 85.06 95 PRO A CA 1
ATOM 716 C C . PRO A 1 95 ? -5.556 2.048 -10.860 1.00 85.06 95 PRO A C 1
ATOM 718 O O . PRO A 1 95 ? -5.837 1.697 -9.712 1.00 85.06 95 PRO A O 1
ATOM 721 N N . LEU A 1 96 ? -4.674 3.020 -11.109 1.00 85.94 96 LEU A N 1
ATOM 722 C CA . LEU A 1 96 ? -3.982 3.756 -10.061 1.00 85.94 96 LEU A CA 1
ATOM 723 C C . LEU A 1 96 ? -4.944 4.592 -9.206 1.00 85.94 96 LEU A C 1
ATOM 725 O O . LEU A 1 96 ? -4.870 4.536 -7.979 1.00 85.94 96 LEU A O 1
ATOM 729 N N . ALA A 1 97 ? -5.868 5.320 -9.835 1.00 88.38 97 ALA A N 1
ATOM 730 C CA . ALA A 1 97 ? -6.877 6.119 -9.149 1.00 88.38 97 ALA A CA 1
ATOM 731 C C . ALA A 1 97 ? -7.823 5.244 -8.318 1.00 88.38 97 ALA A C 1
ATOM 733 O O . ALA A 1 97 ? -8.058 5.545 -7.149 1.00 88.38 97 ALA A O 1
ATOM 734 N N . VAL A 1 98 ? -8.304 4.130 -8.881 1.00 89.69 98 VAL A N 1
ATOM 735 C CA . VAL A 1 98 ? -9.178 3.174 -8.178 1.00 89.69 98 VAL A CA 1
ATOM 736 C C . VAL A 1 98 ? -8.459 2.565 -6.973 1.00 89.69 98 VAL A C 1
ATOM 738 O O . VAL A 1 98 ? -9.023 2.509 -5.879 1.00 89.69 98 VAL A O 1
ATOM 741 N N . THR A 1 99 ? -7.196 2.164 -7.142 1.00 87.81 99 THR A N 1
ATOM 742 C CA . THR A 1 99 ? -6.384 1.607 -6.050 1.00 87.81 99 THR A CA 1
ATOM 743 C C . THR A 1 99 ? -6.150 2.646 -4.950 1.00 87.81 99 THR A C 1
ATOM 745 O O . THR A 1 99 ? -6.361 2.355 -3.771 1.00 87.81 99 THR A O 1
ATOM 748 N N . ALA A 1 100 ? -5.761 3.871 -5.319 1.00 88.69 100 ALA A N 1
ATOM 749 C CA . ALA A 1 100 ? -5.524 4.966 -4.378 1.00 88.69 100 ALA A CA 1
ATOM 750 C C . ALA A 1 100 ? -6.795 5.341 -3.602 1.00 88.69 100 ALA A C 1
ATOM 752 O O . ALA A 1 100 ? -6.757 5.472 -2.377 1.00 88.69 100 ALA A O 1
ATOM 753 N N . PHE A 1 101 ? -7.927 5.441 -4.301 1.00 91.25 101 PHE A N 1
ATOM 754 C CA . PHE A 1 101 ? -9.225 5.720 -3.699 1.00 91.25 101 PHE A CA 1
ATOM 755 C C . PHE A 1 101 ? -9.6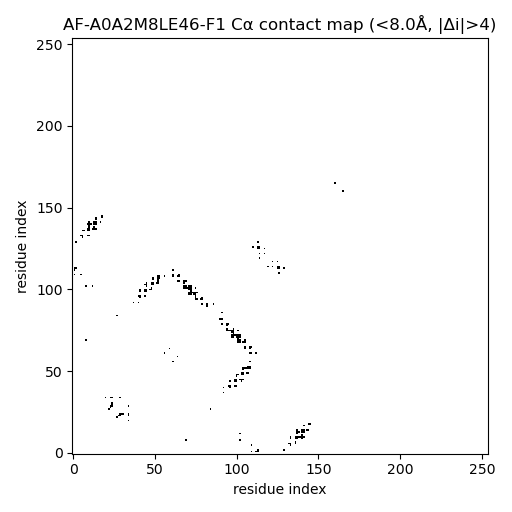48 4.607 -2.733 1.00 91.25 101 PHE A C 1
ATOM 757 O O . PHE A 1 101 ? -9.987 4.891 -1.586 1.00 91.25 101 PHE A O 1
ATOM 764 N N . GLY A 1 102 ? -9.561 3.338 -3.149 1.00 87.44 102 GLY A N 1
ATOM 765 C CA . GLY A 1 102 ? -9.921 2.193 -2.310 1.00 87.44 102 GLY A CA 1
ATOM 766 C C . GLY A 1 102 ? -9.085 2.106 -1.032 1.00 87.44 102 GLY A C 1
ATOM 767 O O . GLY A 1 102 ? -9.629 1.911 0.055 1.00 87.44 102 GLY A O 1
ATOM 768 N N . ILE A 1 103 ? -7.767 2.312 -1.126 1.00 84.75 103 ILE A N 1
ATOM 769 C CA . ILE A 1 103 ? -6.902 2.279 0.059 1.00 84.75 103 ILE A CA 1
ATOM 770 C C . ILE A 1 103 ? -7.166 3.484 0.976 1.00 84.75 103 ILE A C 1
ATOM 772 O O . ILE A 1 103 ? -7.258 3.295 2.194 1.00 84.75 103 ILE A O 1
ATOM 776 N N . GLY A 1 104 ? -7.318 4.687 0.409 1.00 86.62 104 GLY A N 1
ATOM 777 C CA . GLY A 1 104 ? -7.585 5.919 1.157 1.00 86.62 104 GLY A CA 1
ATOM 778 C C . GLY A 1 104 ? -8.927 5.892 1.890 1.00 86.62 104 GLY A C 1
ATOM 779 O O . GLY A 1 104 ? -8.987 6.221 3.073 1.00 86.62 104 GLY A O 1
ATOM 780 N N . PHE A 1 105 ? -9.978 5.398 1.231 1.00 88.69 105 PHE A N 1
ATOM 781 C CA . PHE A 1 105 ? -11.337 5.333 1.775 1.00 88.69 105 PHE A CA 1
ATOM 782 C C . PHE A 1 105 ? -11.479 4.369 2.964 1.00 88.69 105 PHE A C 1
ATOM 784 O O . PHE A 1 105 ? -12.431 4.454 3.721 1.00 88.69 105 PHE A O 1
ATOM 791 N N . GLY A 1 106 ? -10.557 3.422 3.151 1.00 86.69 106 GLY A N 1
ATOM 792 C CA . GLY A 1 106 ? -10.605 2.487 4.281 1.00 86.69 106 GLY A CA 1
ATOM 793 C C . GLY A 1 106 ? -9.720 2.871 5.466 1.00 86.69 106 GLY A C 1
ATOM 794 O O . GLY A 1 106 ? -9.638 2.103 6.433 1.00 86.69 106 GLY A O 1
ATOM 795 N N . MET A 1 107 ? -8.959 3.963 5.373 1.00 85.75 107 MET A N 1
ATOM 796 C CA . MET A 1 107 ? -7.849 4.238 6.289 1.00 85.75 107 MET A CA 1
ATOM 797 C C . MET A 1 107 ? -8.322 4.784 7.644 1.00 85.75 107 MET A C 1
ATOM 799 O O . MET A 1 107 ? -7.790 4.378 8.689 1.00 85.75 107 MET A O 1
ATOM 803 N N . SER A 1 108 ? -9.344 5.643 7.657 1.00 87.12 108 SER A N 1
ATOM 804 C CA . SER A 1 108 ? -9.858 6.259 8.888 1.00 87.12 108 SER A CA 1
ATOM 805 C C . SER A 1 108 ? -10.673 5.250 9.692 1.00 87.12 108 SER A C 1
ATOM 807 O O . SER A 1 108 ? -10.436 5.118 10.894 1.00 87.12 108 SER A O 1
ATOM 809 N N . GLN A 1 109 ? -11.519 4.430 9.047 1.00 87.38 109 GLN A N 1
ATOM 810 C CA . GLN A 1 109 ? -12.259 3.358 9.743 1.00 87.38 109 GLN A CA 1
ATOM 811 C C . GLN A 1 109 ? -11.345 2.365 10.455 1.00 87.38 109 GLN A C 1
ATOM 813 O O . GLN A 1 109 ? -11.641 1.941 11.570 1.00 87.38 109 GLN A O 1
ATOM 818 N N . ARG A 1 110 ? -10.227 1.973 9.830 1.00 85.94 110 ARG A N 1
ATOM 819 C CA . ARG A 1 110 ? -9.276 1.031 10.444 1.00 85.94 110 ARG A CA 1
ATOM 820 C C . ARG A 1 110 ? -8.703 1.581 11.742 1.00 85.94 110 ARG A C 1
ATOM 822 O O . ARG A 1 110 ? -8.600 0.847 12.720 1.00 85.94 110 ARG A O 1
ATOM 829 N N . THR A 1 111 ? -8.368 2.868 11.744 1.00 86.69 111 THR A N 1
ATOM 830 C CA . THR A 1 111 ? -7.874 3.562 12.938 1.00 86.69 111 THR A CA 1
ATOM 831 C C . THR A 1 111 ? -8.985 3.688 13.984 1.00 86.69 111 THR A C 1
ATOM 833 O O . THR A 1 111 ? -8.753 3.397 15.154 1.00 86.69 111 THR A O 1
ATOM 836 N N . ASN A 1 112 ? -10.206 4.016 13.554 1.00 87.50 112 ASN A N 1
ATOM 837 C CA . ASN A 1 112 ? -11.365 4.144 14.432 1.00 87.50 112 ASN A CA 1
ATOM 838 C C . ASN A 1 112 ? -11.723 2.827 15.143 1.00 87.50 112 ASN A C 1
ATOM 840 O O . ASN A 1 112 ? -11.956 2.833 16.345 1.00 87.50 112 ASN A O 1
ATOM 844 N N . ILE A 1 113 ? -11.691 1.678 14.450 1.00 87.75 113 ILE A N 1
ATOM 845 C CA . ILE A 1 113 ? -11.971 0.386 15.101 1.00 87.75 113 ILE A CA 1
ATOM 846 C C . ILE A 1 113 ? -10.940 0.086 16.192 1.00 87.75 113 ILE A C 1
ATOM 848 O O . ILE A 1 113 ? -11.321 -0.354 17.274 1.00 87.75 113 ILE A O 1
ATOM 852 N N . VAL A 1 114 ? -9.652 0.337 15.930 1.00 85.75 114 VAL A N 1
ATOM 853 C CA . VAL A 1 114 ? -8.599 0.128 16.936 1.00 85.75 114 VAL A CA 1
ATOM 854 C C . VAL A 1 114 ? -8.832 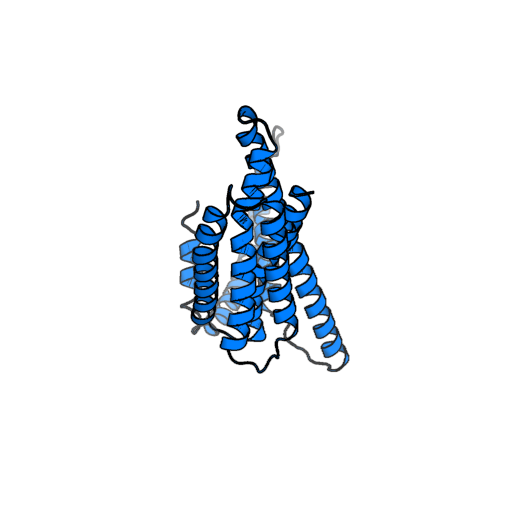1.035 18.144 1.00 85.75 114 VAL A C 1
ATOM 856 O O . VAL A 1 114 ? -8.828 0.543 19.269 1.00 85.75 114 VAL A O 1
ATOM 859 N N . ALA A 1 115 ? -9.126 2.318 17.917 1.00 85.94 115 ALA A N 1
ATOM 860 C CA . ALA A 1 115 ? -9.426 3.263 18.990 1.00 85.94 115 ALA A CA 1
ATOM 861 C C . ALA A 1 115 ? -10.679 2.868 19.795 1.00 85.94 115 ALA A C 1
ATOM 863 O O . ALA A 1 115 ? -10.659 2.941 21.016 1.00 85.94 115 ALA A O 1
ATOM 864 N N . SER A 1 116 ? -11.738 2.385 19.135 1.00 86.50 116 SER A N 1
ATOM 865 C CA . SER A 1 116 ? -12.982 1.948 19.792 1.00 86.50 116 SER A CA 1
ATOM 866 C C . SER A 1 116 ? -12.873 0.604 20.524 1.00 86.50 116 SER A C 1
ATOM 868 O O . SER A 1 116 ? -13.742 0.269 21.322 1.00 86.50 116 SER A O 1
ATOM 870 N N . SER A 1 117 ? -11.832 -0.187 20.238 1.00 85.81 117 SER A N 1
ATOM 871 C CA . SER A 1 117 ? -11.629 -1.510 20.846 1.00 85.81 117 SER A CA 1
ATOM 872 C C . SER A 1 117 ? -10.919 -1.468 22.198 1.00 85.81 117 SER A C 1
ATOM 874 O O . SER A 1 117 ? -10.848 -2.493 22.872 1.00 85.81 117 SER A O 1
ATOM 876 N N . VAL A 1 118 ? -10.396 -0.302 22.584 1.00 88.06 118 VAL A N 1
ATOM 877 C CA . VAL A 1 118 ? -9.672 -0.100 23.840 1.00 88.06 118 VAL A CA 1
ATOM 878 C C . VAL A 1 118 ? -10.355 0.961 24.705 1.00 88.06 118 VAL A C 1
ATOM 880 O O . VAL A 1 118 ? -11.015 1.857 24.174 1.00 88.06 118 VAL A O 1
ATOM 883 N N . PRO A 1 119 ? -10.203 0.896 26.038 1.00 87.62 119 PRO A N 1
ATOM 884 C CA . PRO A 1 119 ? -10.691 1.938 26.931 1.00 87.62 119 PRO A CA 1
ATOM 885 C C . PRO A 1 119 ? -10.075 3.301 26.597 1.00 87.62 119 PRO A C 1
ATOM 887 O O . PRO A 1 119 ? -8.908 3.388 26.217 1.00 87.62 119 PRO A O 1
ATOM 890 N N . GLN A 1 120 ? -10.821 4.387 26.818 1.00 85.38 120 GLN A N 1
ATOM 891 C CA . GLN A 1 120 ? -10.402 5.747 26.442 1.00 85.38 120 GLN A CA 1
ATOM 892 C C . GLN A 1 120 ? -9.049 6.177 27.045 1.00 85.38 120 GLN A C 1
ATOM 894 O O . GLN A 1 120 ? -8.323 6.958 26.435 1.00 85.38 120 GLN A O 1
ATOM 899 N N . HIS A 1 121 ? -8.686 5.635 28.211 1.00 88.25 121 HIS A N 1
ATOM 900 C CA . HIS A 1 121 ? -7.410 5.902 28.881 1.00 88.25 121 HIS A CA 1
ATOM 901 C C . HIS A 1 121 ? -6.208 5.175 28.246 1.00 88.25 121 HIS A C 1
ATOM 903 O O . HIS A 1 121 ? -5.071 5.588 28.457 1.00 88.25 121 HIS A O 1
ATOM 909 N N . GLU A 1 122 ? -6.435 4.144 27.427 1.00 90.44 122 GLU A N 1
ATOM 910 C CA . GLU A 1 122 ? -5.384 3.350 26.767 1.00 90.44 122 GLU A CA 1
ATOM 911 C C . GLU A 1 122 ? -5.283 3.607 25.254 1.00 90.44 122 GLU A C 1
ATOM 913 O O . GLU A 1 122 ? -4.407 3.055 24.585 1.00 90.44 122 GLU A O 1
ATOM 918 N N . VAL A 1 123 ? -6.126 4.482 24.689 1.00 88.81 123 VAL A N 1
ATOM 919 C CA . VAL A 1 123 ? -6.130 4.815 23.246 1.00 88.81 123 VAL A CA 1
ATOM 920 C C . VAL A 1 123 ? -4.754 5.282 22.755 1.00 88.81 123 VAL A C 1
ATOM 922 O O . VAL A 1 123 ? -4.365 4.985 21.621 1.00 88.81 123 VAL A O 1
ATOM 925 N N . GLY A 1 124 ? -3.987 5.965 23.612 1.00 87.88 124 GLY A N 1
ATOM 926 C CA . GLY A 1 124 ? -2.613 6.376 23.315 1.00 87.88 124 GLY A CA 1
ATOM 927 C C . GLY A 1 124 ? -1.656 5.191 23.132 1.00 87.88 124 GLY A C 1
ATOM 928 O O . GLY A 1 124 ? -0.873 5.176 22.180 1.00 87.88 124 GLY A O 1
ATOM 929 N N . VAL A 1 125 ? -1.763 4.167 23.985 1.00 89.62 125 VAL A N 1
ATOM 930 C CA . VAL A 1 125 ? -0.958 2.935 23.906 1.00 89.62 125 VAL A CA 1
ATOM 931 C C . VAL A 1 125 ? -1.366 2.103 22.687 1.00 89.62 125 VAL A C 1
ATOM 933 O O . VAL A 1 125 ? -0.517 1.605 21.949 1.00 89.62 125 VAL A O 1
ATOM 936 N N . ALA A 1 126 ? -2.665 2.004 22.406 1.00 86.81 126 ALA A N 1
ATOM 937 C CA . ALA A 1 126 ? -3.149 1.297 21.222 1.00 86.81 126 ALA A CA 1
ATOM 938 C C . ALA A 1 126 ? -2.734 1.989 19.912 1.00 86.81 126 ALA A C 1
ATOM 940 O O . ALA A 1 126 ? -2.340 1.321 18.953 1.00 86.81 126 ALA A O 1
ATOM 941 N N . SER A 1 127 ? -2.777 3.326 19.864 1.00 86.94 127 SER A N 1
ATOM 942 C CA . SER A 1 127 ? -2.345 4.094 18.689 1.00 86.94 127 SER A CA 1
ATOM 943 C C . SER A 1 127 ? -0.846 3.982 18.441 1.00 86.94 127 SER A C 1
ATOM 945 O O . SER A 1 127 ? -0.435 3.849 17.286 1.00 86.94 127 SER A O 1
ATOM 947 N N . SER A 1 128 ? -0.020 3.996 19.491 1.00 90.62 128 SER A N 1
ATOM 948 C CA . SER A 1 128 ? 1.428 3.825 19.339 1.00 90.62 128 SER A CA 1
ATOM 949 C C . SER A 1 128 ? 1.776 2.418 18.848 1.00 90.62 128 SER A C 1
ATOM 951 O O . SER A 1 128 ? 2.591 2.278 17.933 1.00 90.62 128 SER A O 1
ATOM 953 N N . LEU A 1 129 ? 1.088 1.384 19.346 1.00 89.94 129 LEU A N 1
ATOM 954 C CA . LEU A 1 129 ? 1.229 0.021 18.835 1.00 89.94 129 LEU A CA 1
ATOM 955 C C . LEU A 1 129 ? 0.785 -0.081 17.369 1.00 89.94 129 LEU A C 1
ATOM 957 O O . LEU A 1 129 ? 1.481 -0.688 16.555 1.00 89.94 129 LEU A O 1
ATOM 961 N N . LEU A 1 130 ? -0.329 0.554 16.995 1.00 88.56 130 LEU A N 1
ATOM 962 C CA . LEU A 1 130 ? -0.779 0.604 15.603 1.00 88.56 130 LEU A CA 1
ATOM 963 C C . LEU A 1 130 ? 0.249 1.300 14.699 1.00 88.56 130 LEU A C 1
ATOM 965 O O . LEU A 1 130 ? 0.511 0.826 13.594 1.00 88.56 130 LEU A O 1
ATOM 969 N N . ALA A 1 131 ? 0.854 2.397 15.156 1.00 89.25 131 ALA A N 1
ATOM 970 C CA . ALA A 1 131 ? 1.916 3.086 14.429 1.00 89.25 131 ALA A CA 1
ATOM 971 C C . ALA A 1 131 ? 3.173 2.210 14.285 1.00 89.25 131 ALA A C 1
ATOM 973 O O . ALA A 1 131 ? 3.747 2.135 13.198 1.00 89.25 131 ALA A O 1
ATOM 974 N N . LEU A 1 132 ? 3.564 1.488 15.340 1.00 92.00 132 LEU A N 1
ATOM 975 C CA . LEU A 1 132 ? 4.673 0.534 15.298 1.00 92.00 132 LEU A CA 1
ATOM 976 C C . LEU A 1 132 ? 4.414 -0.569 14.263 1.00 92.00 132 LEU A C 1
ATOM 978 O O . LEU A 1 132 ? 5.252 -0.813 13.395 1.00 92.00 132 LEU A O 1
ATOM 982 N N . VAL A 1 133 ? 3.226 -1.179 14.299 1.00 90.62 133 VAL A N 1
ATOM 983 C CA . VAL A 1 133 ? 2.794 -2.199 13.332 1.00 90.62 133 VAL A CA 1
ATOM 984 C C . VAL A 1 133 ? 2.805 -1.641 11.906 1.00 90.62 133 VAL A C 1
ATOM 986 O O . VAL A 1 133 ? 3.272 -2.324 10.996 1.00 90.62 133 VAL A O 1
ATOM 989 N N . ARG A 1 134 ? 2.362 -0.393 11.699 1.00 90.25 134 ARG A N 1
ATOM 990 C CA . ARG A 1 134 ? 2.411 0.284 10.390 1.00 90.25 134 ARG A CA 1
ATOM 991 C C . ARG A 1 134 ? 3.841 0.449 9.882 1.00 90.25 134 ARG A C 1
ATOM 993 O O . ARG A 1 134 ? 4.111 0.071 8.745 1.00 90.25 134 ARG A O 1
ATOM 1000 N N . ASN A 1 135 ? 4.759 0.937 10.713 1.00 92.06 135 ASN 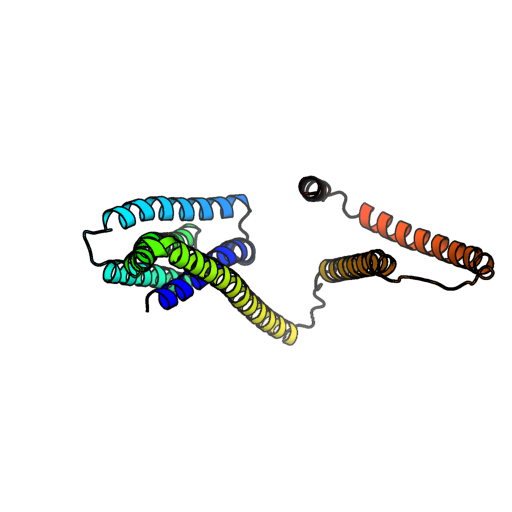A N 1
ATOM 1001 C CA . ASN A 1 135 ? 6.164 1.107 10.329 1.00 92.06 135 ASN A CA 1
ATOM 1002 C C . ASN A 1 135 ? 6.827 -0.233 9.978 1.00 92.06 135 ASN A C 1
ATOM 1004 O O . ASN A 1 135 ? 7.487 -0.344 8.943 1.00 92.06 135 ASN A O 1
ATOM 1008 N N . ILE A 1 136 ? 6.581 -1.270 10.785 1.00 94.56 136 ILE A N 1
ATOM 1009 C CA . ILE A 1 136 ? 7.075 -2.628 10.518 1.00 94.56 136 ILE A CA 1
ATOM 1010 C C . ILE A 1 136 ? 6.492 -3.160 9.205 1.00 94.56 136 ILE A C 1
ATOM 1012 O O . ILE A 1 136 ? 7.237 -3.654 8.361 1.00 94.56 136 ILE A O 1
ATOM 1016 N N . SER A 1 137 ? 5.179 -3.023 8.996 1.00 90.69 137 SER A N 1
ATOM 1017 C CA . SER A 1 137 ? 4.516 -3.481 7.769 1.00 90.69 137 SER A CA 1
ATOM 1018 C C . SER A 1 137 ? 5.021 -2.758 6.519 1.00 90.69 137 SER A C 1
ATOM 1020 O O . SER A 1 137 ? 5.152 -3.382 5.470 1.00 90.69 137 SER A O 1
ATOM 1022 N N . GLY A 1 138 ? 5.364 -1.469 6.633 1.00 90.94 138 GLY A N 1
ATOM 1023 C CA . GLY A 1 138 ? 5.909 -0.683 5.532 1.00 90.94 138 GLY A CA 1
ATOM 1024 C C . GLY A 1 138 ? 7.304 -1.143 5.127 1.00 90.94 138 GLY A C 1
ATOM 1025 O O . GLY A 1 138 ? 7.536 -1.438 3.955 1.00 90.94 138 GLY A O 1
ATOM 1026 N N . ALA A 1 139 ? 8.207 -1.288 6.101 1.00 91.25 139 ALA A N 1
ATOM 1027 C CA . ALA A 1 139 ? 9.551 -1.808 5.856 1.00 91.25 139 ALA A CA 1
ATOM 1028 C C . ALA A 1 139 ? 9.512 -3.240 5.297 1.00 91.25 139 ALA A C 1
ATOM 1030 O O . ALA A 1 139 ? 10.199 -3.550 4.322 1.00 91.25 139 ALA A O 1
ATOM 1031 N N . PHE A 1 140 ? 8.665 -4.097 5.877 1.00 93.69 140 PHE A N 1
ATOM 1032 C CA . PHE A 1 140 ? 8.490 -5.476 5.430 1.00 93.69 140 PHE A CA 1
ATOM 1033 C C . PHE A 1 140 ? 7.910 -5.552 4.011 1.00 93.69 140 PHE A C 1
ATOM 1035 O O . PHE A 1 140 ? 8.410 -6.314 3.185 1.00 93.69 140 PHE A O 1
ATOM 1042 N N . GLY A 1 141 ? 6.909 -4.724 3.701 1.00 90.12 141 GLY A N 1
ATOM 1043 C CA . GLY A 1 141 ? 6.325 -4.616 2.366 1.00 90.12 141 GLY A CA 1
ATOM 1044 C C . GLY A 1 141 ? 7.371 -4.231 1.331 1.00 90.12 141 GLY A C 1
ATOM 1045 O O . GLY A 1 141 ? 7.617 -4.996 0.401 1.00 90.12 141 GLY A O 1
ATOM 1046 N N . ILE A 1 142 ? 8.046 -3.096 1.517 1.00 90.69 142 ILE A N 1
ATOM 1047 C CA . ILE A 1 142 ? 9.058 -2.608 0.568 1.00 90.69 142 ILE A CA 1
ATOM 1048 C C . ILE A 1 142 ? 10.150 -3.663 0.336 1.00 90.69 142 ILE A C 1
ATOM 1050 O O . ILE A 1 142 ? 10.485 -3.943 -0.816 1.00 90.69 142 ILE A O 1
ATOM 1054 N N . ALA A 1 143 ? 10.669 -4.292 1.396 1.00 92.25 143 ALA A N 1
ATOM 1055 C CA . ALA A 1 143 ? 11.701 -5.324 1.285 1.00 92.25 143 ALA A CA 1
ATOM 1056 C C . ALA A 1 143 ? 11.230 -6.547 0.482 1.00 92.25 143 ALA A C 1
ATOM 1058 O O . ALA A 1 143 ? 11.952 -7.031 -0.396 1.00 92.25 143 ALA A O 1
ATOM 1059 N N . LEU A 1 144 ? 10.014 -7.026 0.754 1.00 92.19 144 LEU A N 1
ATOM 1060 C CA . LEU A 1 144 ? 9.434 -8.190 0.090 1.00 92.19 144 LEU A CA 1
ATOM 1061 C C . LEU A 1 144 ? 9.150 -7.904 -1.389 1.00 92.19 144 LEU A C 1
ATOM 1063 O O . LEU A 1 144 ? 9.611 -8.654 -2.250 1.00 92.19 144 LEU A O 1
ATOM 1067 N N . PHE A 1 145 ? 8.480 -6.793 -1.704 1.00 88.00 145 PHE A N 1
ATOM 1068 C CA . PHE A 1 145 ? 8.202 -6.409 -3.091 1.00 88.00 145 PHE A CA 1
ATOM 1069 C C . PHE A 1 145 ? 9.486 -6.136 -3.886 1.00 88.00 145 PHE A C 1
ATOM 1071 O O . PHE A 1 145 ? 9.600 -6.577 -5.030 1.00 88.00 145 PHE A O 1
ATOM 1078 N N . THR A 1 146 ? 10.483 -5.486 -3.278 1.00 86.88 146 THR A N 1
ATOM 1079 C CA . THR A 1 146 ? 11.789 -5.251 -3.918 1.00 86.88 146 THR A CA 1
ATOM 1080 C C . THR A 1 146 ? 12.510 -6.564 -4.202 1.00 86.88 146 THR A C 1
ATOM 1082 O O . THR A 1 146 ? 13.045 -6.747 -5.292 1.00 86.88 146 THR A O 1
ATOM 1085 N N . THR A 1 147 ? 12.496 -7.501 -3.252 1.00 89.81 147 THR A N 1
ATOM 1086 C CA . THR A 1 147 ? 13.131 -8.815 -3.417 1.00 89.81 147 THR A CA 1
ATOM 1087 C C . THR A 1 147 ? 12.453 -9.621 -4.523 1.00 89.81 147 THR A C 1
ATOM 1089 O O . THR A 1 147 ? 13.144 -10.209 -5.353 1.00 89.81 147 THR A O 1
ATOM 1092 N N . ILE A 1 148 ? 11.116 -9.616 -4.587 1.00 87.88 148 ILE A N 1
ATOM 1093 C CA . ILE A 1 148 ? 10.368 -10.260 -5.677 1.00 87.88 148 ILE A CA 1
ATOM 1094 C C . ILE A 1 148 ? 10.750 -9.630 -7.018 1.00 87.88 148 ILE A C 1
ATOM 1096 O O . ILE A 1 148 ? 11.136 -10.349 -7.937 1.00 87.88 148 ILE A O 1
ATOM 1100 N N . LEU A 1 149 ? 10.721 -8.298 -7.118 1.00 83.88 149 LEU A N 1
ATOM 1101 C CA . LEU A 1 149 ? 11.065 -7.582 -8.347 1.00 83.88 149 LEU A CA 1
ATOM 1102 C C . LEU A 1 149 ? 12.498 -7.889 -8.811 1.00 83.88 149 LEU A C 1
ATOM 1104 O O . LEU A 1 149 ? 12.730 -8.155 -9.992 1.00 83.88 149 LEU A O 1
ATOM 1108 N N . GLN A 1 150 ? 13.459 -7.895 -7.887 1.00 82.81 150 GLN A N 1
ATOM 1109 C CA . GLN A 1 150 ? 14.850 -8.245 -8.173 1.00 82.81 150 GLN A CA 1
ATOM 1110 C C . GLN A 1 150 ? 14.992 -9.703 -8.610 1.00 82.81 150 GLN A C 1
ATOM 1112 O O . GLN A 1 150 ? 15.726 -9.986 -9.555 1.00 82.81 150 GLN A O 1
ATOM 1117 N N . ASN A 1 151 ? 14.295 -10.632 -7.955 1.00 86.50 151 ASN A N 1
ATOM 1118 C CA . ASN A 1 151 ? 14.346 -12.047 -8.306 1.00 86.50 151 ASN A CA 1
ATOM 1119 C C . ASN A 1 151 ? 13.778 -12.294 -9.711 1.00 86.50 151 ASN A C 1
ATOM 1121 O O . ASN A 1 151 ? 14.420 -12.958 -10.521 1.00 86.50 151 ASN A O 1
ATOM 1125 N N . GLU A 1 152 ? 12.631 -11.696 -10.039 1.00 83.06 152 GLU A N 1
ATOM 1126 C CA . GLU A 1 152 ? 12.024 -11.798 -11.372 1.00 83.06 152 GLU A CA 1
ATOM 1127 C C . GLU A 1 152 ? 12.892 -11.148 -12.457 1.00 83.06 152 GLU A C 1
ATOM 1129 O O . GLU A 1 152 ? 13.084 -11.719 -13.533 1.00 83.06 152 GLU A O 1
ATOM 1134 N N . THR A 1 153 ? 13.505 -10.001 -12.157 1.00 78.38 153 THR A N 1
ATOM 1135 C CA . THR A 1 153 ? 14.462 -9.357 -13.070 1.00 78.38 153 THR A CA 1
ATOM 1136 C C . THR A 1 153 ? 15.683 -10.250 -13.304 1.00 78.38 153 THR A C 1
ATOM 1138 O O . THR A 1 153 ? 16.075 -10.475 -14.446 1.00 78.38 153 THR A O 1
ATOM 1141 N N . ASN A 1 154 ? 16.257 -10.827 -12.243 1.00 78.94 154 ASN A N 1
ATOM 1142 C CA . ASN A 1 154 ? 17.416 -11.716 -12.335 1.00 78.94 154 ASN A CA 1
ATOM 1143 C C . ASN A 1 154 ? 17.113 -13.005 -13.110 1.00 78.94 154 ASN A C 1
ATOM 1145 O O . ASN A 1 154 ? 17.976 -13.467 -13.856 1.00 78.94 154 ASN A O 1
ATOM 1149 N N . LYS A 1 155 ? 15.915 -13.583 -12.957 1.00 80.12 155 LYS A N 1
ATOM 1150 C CA . LYS A 1 155 ? 15.480 -14.753 -13.738 1.00 80.12 155 LYS A CA 1
ATOM 1151 C C . LYS A 1 155 ? 15.443 -14.431 -15.228 1.00 80.12 155 LYS A C 1
ATOM 1153 O O . LYS A 1 155 ? 16.117 -15.111 -15.996 1.00 80.12 155 LYS A O 1
ATOM 1158 N N . LYS A 1 156 ? 14.758 -13.345 -15.611 1.00 74.56 156 LYS A N 1
ATOM 1159 C CA . LYS A 1 156 ? 14.680 -12.901 -17.011 1.00 74.56 156 LYS A CA 1
ATOM 1160 C C . LYS A 1 156 ? 16.066 -12.589 -17.577 1.00 74.56 156 LYS A C 1
ATOM 1162 O O . LYS A 1 156 ? 16.401 -13.042 -18.661 1.00 74.56 156 LYS A O 1
ATOM 1167 N N . VAL A 1 157 ? 16.919 -11.886 -16.826 1.00 74.75 157 VAL A N 1
ATOM 1168 C CA . VAL A 1 157 ? 18.304 -11.594 -17.246 1.00 74.75 157 VAL A CA 1
ATOM 1169 C C . VAL A 1 157 ? 19.120 -12.874 -17.458 1.00 74.75 157 VAL A C 1
ATOM 1171 O O . VAL A 1 157 ? 19.869 -12.955 -18.428 1.00 74.75 157 VAL A O 1
ATOM 1174 N N . ARG A 1 158 ? 18.982 -13.885 -16.590 1.00 68.81 158 ARG A N 1
ATOM 1175 C CA . ARG A 1 158 ? 19.670 -15.180 -16.747 1.00 68.81 158 ARG A CA 1
ATOM 1176 C C . ARG A 1 158 ? 19.171 -15.966 -17.955 1.00 68.81 158 ARG A C 1
ATOM 1178 O O . ARG A 1 158 ? 19.979 -16.600 -18.621 1.00 68.81 158 ARG A O 1
ATOM 1185 N N . GLU A 1 159 ? 17.879 -15.893 -18.245 1.00 71.25 159 GLU A N 1
ATOM 1186 C CA . GLU A 1 159 ? 17.271 -16.502 -19.430 1.00 71.25 159 GLU A CA 1
ATOM 1187 C C . GLU A 1 159 ? 17.799 -15.855 -20.723 1.00 71.25 159 GLU A C 1
ATOM 1189 O O . GLU A 1 159 ? 18.274 -16.557 -21.615 1.00 71.25 159 GLU A O 1
ATOM 1194 N N . TYR A 1 160 ? 17.870 -14.519 -20.785 1.00 60.56 160 TYR A N 1
ATOM 1195 C CA . TYR A 1 160 ? 18.493 -13.809 -21.914 1.00 60.56 160 TYR A CA 1
ATOM 1196 C C . TYR A 1 160 ? 20.004 -14.073 -22.033 1.00 60.56 160 TYR A C 1
ATOM 1198 O O . TYR A 1 160 ? 20.525 -14.190 -23.144 1.00 60.5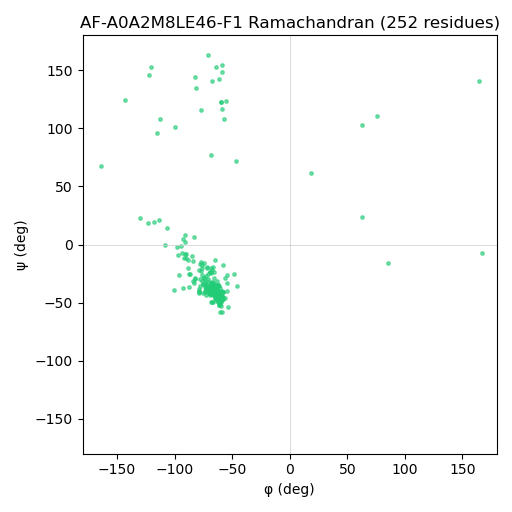6 160 TYR A O 1
ATOM 1206 N N . ALA A 1 161 ? 20.712 -14.213 -20.907 1.00 59.97 161 ALA A N 1
ATOM 1207 C CA . ALA A 1 161 ? 22.138 -14.542 -20.885 1.00 59.97 161 ALA A CA 1
ATOM 1208 C C . ALA A 1 161 ? 22.433 -15.995 -21.304 1.00 59.97 161 ALA A C 1
ATOM 1210 O O . ALA A 1 161 ? 23.525 -16.274 -21.793 1.00 59.97 161 ALA A O 1
ATOM 1211 N N . ALA A 1 162 ? 21.477 -16.917 -21.141 1.00 60.12 162 ALA A N 1
ATOM 1212 C CA . ALA A 1 162 ? 21.608 -18.301 -21.596 1.00 60.12 162 ALA A CA 1
ATOM 1213 C C . ALA A 1 162 ? 21.470 -18.431 -23.124 1.00 60.12 162 ALA A C 1
ATOM 1215 O O . ALA A 1 162 ? 22.078 -19.319 -23.718 1.00 60.12 162 ALA A O 1
ATOM 1216 N N . HIS A 1 163 ? 20.715 -17.530 -23.763 1.00 55.88 163 HIS A N 1
ATOM 1217 C CA . HIS A 1 163 ? 20.476 -17.551 -25.209 1.00 55.88 163 HIS A CA 1
ATOM 1218 C C . HIS A 1 163 ? 21.390 -16.629 -26.026 1.00 55.88 163 HIS A C 1
ATOM 1220 O O . HIS A 1 163 ? 21.414 -16.741 -27.250 1.00 55.88 163 HIS A O 1
ATOM 1226 N N . THR A 1 164 ? 22.180 -15.755 -25.394 1.00 44.59 164 THR A N 1
ATOM 1227 C CA . THR A 1 164 ? 23.116 -14.887 -26.121 1.00 44.59 164 THR A CA 1
ATOM 1228 C C . THR A 1 164 ? 24.421 -14.704 -25.343 1.00 44.59 164 THR A C 1
ATOM 1230 O O . THR A 1 164 ? 24.408 -14.214 -24.215 1.00 44.59 164 THR A O 1
ATOM 1233 N N . ILE A 1 165 ? 25.569 -15.024 -25.960 1.00 53.12 165 ILE A N 1
ATOM 1234 C CA . ILE A 1 165 ? 26.895 -14.598 -25.477 1.00 53.12 165 ILE A CA 1
ATOM 1235 C C . ILE A 1 165 ? 26.984 -13.078 -25.673 1.00 53.12 165 ILE A C 1
ATOM 1237 O O . ILE A 1 165 ? 27.593 -12.599 -26.626 1.00 53.12 165 ILE A O 1
ATOM 1241 N N . VAL A 1 166 ? 26.345 -12.293 -24.804 1.00 50.12 166 VAL A N 1
ATOM 1242 C CA . VAL A 1 166 ? 26.565 -10.846 -24.767 1.00 50.12 166 VAL A CA 1
ATOM 1243 C C . VAL A 1 166 ? 27.256 -10.484 -23.471 1.00 50.12 166 VAL A C 1
ATOM 1245 O O . VAL A 1 166 ? 26.693 -10.472 -22.379 1.00 50.12 166 VAL A O 1
ATOM 1248 N N . ASN A 1 167 ? 28.520 -10.141 -23.666 1.00 47.91 167 ASN A N 1
ATOM 1249 C CA . ASN A 1 167 ? 29.293 -9.169 -22.920 1.00 47.91 167 ASN A CA 1
ATOM 1250 C C . ASN A 1 167 ? 28.496 -7.856 -22.728 1.00 47.91 167 ASN A C 1
ATOM 1252 O O . ASN A 1 167 ? 28.788 -6.847 -23.367 1.00 47.91 167 ASN A O 1
ATOM 1256 N N . ILE A 1 168 ? 27.465 -7.851 -21.879 1.00 47.88 168 ILE A N 1
ATOM 1257 C CA . ILE A 1 168 ? 26.794 -6.625 -21.439 1.00 47.88 168 ILE A CA 1
ATOM 1258 C C . ILE A 1 168 ? 27.357 -6.297 -20.072 1.00 47.88 168 ILE A C 1
ATOM 1260 O O . ILE A 1 168 ? 27.028 -6.932 -19.075 1.00 47.88 168 ILE A O 1
ATOM 1264 N N . HIS A 1 169 ? 28.275 -5.337 -20.066 1.00 47.75 169 HIS A N 1
ATOM 1265 C CA . HIS A 1 169 ? 28.226 -4.153 -19.213 1.00 47.75 169 HIS A CA 1
ATOM 1266 C C . HIS A 1 169 ? 27.291 -4.246 -17.985 1.00 47.75 169 HIS A C 1
ATOM 1268 O O . HIS A 1 169 ? 26.367 -3.454 -17.827 1.00 47.75 169 HIS A O 1
ATOM 1274 N N . VAL A 1 170 ? 27.554 -5.186 -17.073 1.00 48.06 170 VAL A N 1
ATOM 1275 C CA . VAL A 1 170 ? 27.147 -5.054 -15.672 1.00 48.06 170 VAL A CA 1
ATOM 1276 C C . VAL A 1 170 ? 27.833 -3.772 -15.226 1.00 48.06 170 VAL A C 1
ATOM 1278 O O . VAL A 1 170 ? 29.063 -3.704 -15.337 1.00 48.06 170 VAL A O 1
ATOM 1281 N N . PRO A 1 171 ? 27.071 -2.731 -14.859 1.00 46.84 171 PRO A N 1
ATOM 1282 C CA . PRO A 1 171 ? 27.513 -1.357 -14.979 1.00 46.84 171 PRO A CA 1
ATOM 1283 C C . PRO A 1 171 ? 28.830 -1.233 -14.236 1.00 46.84 171 PRO A C 1
ATOM 1285 O O . PRO A 1 171 ? 28.923 -1.565 -13.053 1.00 46.84 171 PRO A O 1
ATOM 1288 N N . THR A 1 172 ? 29.864 -0.770 -14.934 1.00 50.84 172 THR A N 1
ATOM 1289 C CA . THR A 1 172 ? 31.177 -0.454 -14.353 1.00 50.84 172 THR A CA 1
ATOM 1290 C C . THR A 1 172 ? 31.016 0.408 -13.086 1.00 50.84 172 THR A C 1
ATOM 1292 O O . THR A 1 172 ? 31.797 0.311 -12.144 1.00 50.84 172 THR A O 1
ATOM 1295 N N . VAL A 1 173 ? 29.905 1.147 -13.019 1.00 49.97 173 VAL A N 1
ATOM 1296 C CA . VAL A 1 173 ? 29.397 1.927 -11.891 1.00 49.97 173 VAL A CA 1
ATOM 1297 C C . VAL A 1 173 ? 29.144 1.101 -10.617 1.00 49.97 173 VAL A C 1
ATOM 1299 O O . VAL A 1 173 ? 29.508 1.550 -9.537 1.00 49.97 173 VAL A O 1
ATOM 1302 N N . LEU A 1 174 ? 28.598 -0.121 -10.687 1.00 48.84 174 LEU A N 1
ATOM 1303 C CA . LEU A 1 174 ? 28.309 -0.924 -9.486 1.00 48.84 174 LEU A CA 1
ATOM 1304 C C . LEU A 1 174 ? 29.591 -1.488 -8.849 1.00 48.84 174 LEU A C 1
ATOM 1306 O O . LEU A 1 174 ? 29.670 -1.590 -7.625 1.00 48.84 174 LEU A O 1
ATOM 1310 N N . LYS A 1 175 ? 30.621 -1.791 -9.655 1.00 48.03 175 LYS A N 1
ATOM 1311 C CA . LYS A 1 175 ? 31.953 -2.192 -9.155 1.00 48.03 175 LYS A CA 1
ATOM 1312 C C . LYS A 1 175 ? 32.722 -1.010 -8.555 1.00 48.03 175 LYS A C 1
ATOM 1314 O O . LYS A 1 175 ? 33.377 -1.175 -7.530 1.00 48.03 175 LYS A O 1
ATOM 1319 N N . GLU A 1 176 ? 32.614 0.178 -9.148 1.00 52.50 176 GLU A N 1
ATOM 1320 C CA . GLU A 1 176 ? 33.226 1.401 -8.606 1.00 52.50 176 GLU A CA 1
ATOM 1321 C C . GLU A 1 176 ? 32.553 1.845 -7.293 1.00 52.50 176 GLU A C 1
ATOM 1323 O O . GLU A 1 176 ? 33.239 2.154 -6.317 1.00 52.50 176 GLU A O 1
ATOM 1328 N N . VAL A 1 177 ? 31.218 1.799 -7.217 1.00 56.31 177 VAL A N 1
ATOM 1329 C CA . VAL A 1 177 ? 30.462 2.210 -6.021 1.00 56.31 177 VAL A CA 1
ATOM 1330 C C . VAL A 1 177 ? 30.665 1.229 -4.862 1.00 56.31 177 VAL A C 1
ATOM 1332 O O . VAL A 1 177 ? 30.912 1.659 -3.736 1.00 56.31 177 VAL A O 1
ATOM 1335 N N . THR A 1 178 ? 30.664 -0.086 -5.110 1.00 57.88 178 THR A N 1
ATOM 1336 C CA . THR A 1 178 ? 30.971 -1.075 -4.055 1.00 57.88 178 THR A CA 1
ATOM 1337 C C . THR A 1 178 ? 32.422 -0.983 -3.571 1.00 57.88 178 THR A C 1
ATOM 1339 O O . THR A 1 178 ? 32.677 -1.140 -2.372 1.00 57.88 178 THR A O 1
ATOM 1342 N N . ALA A 1 179 ? 33.373 -0.644 -4.450 1.00 55.28 179 ALA A N 1
ATOM 1343 C CA . ALA A 1 179 ? 34.757 -0.367 -4.060 1.00 55.28 179 ALA A CA 1
ATOM 1344 C C . ALA A 1 179 ? 34.881 0.907 -3.200 1.00 55.28 179 ALA A C 1
ATOM 1346 O O . ALA A 1 179 ? 35.617 0.915 -2.213 1.00 55.28 179 ALA A O 1
ATOM 1347 N N . LEU A 1 180 ? 34.132 1.971 -3.503 1.00 55.44 180 LEU A N 1
ATOM 1348 C CA . LEU A 1 180 ? 34.141 3.202 -2.702 1.00 55.44 180 LEU A CA 1
ATOM 1349 C C . LEU A 1 180 ? 33.484 3.014 -1.323 1.00 55.44 180 LEU A C 1
ATOM 1351 O O . LEU A 1 180 ? 34.015 3.497 -0.320 1.00 55.44 180 LEU A O 1
ATOM 1355 N N . VAL A 1 181 ? 32.388 2.258 -1.231 1.00 63.22 181 VAL A N 1
ATOM 1356 C CA . VAL A 1 181 ? 31.700 1.973 0.045 1.00 63.22 181 VAL A CA 1
ATOM 1357 C C . VAL A 1 181 ? 32.533 1.055 0.953 1.00 63.22 181 VAL A C 1
ATOM 1359 O O . VAL A 1 181 ? 32.611 1.279 2.166 1.00 63.22 181 VAL A O 1
ATOM 1362 N N . THR A 1 182 ? 33.230 0.060 0.395 1.00 59.28 182 THR A N 1
ATOM 1363 C CA . THR A 1 182 ? 34.152 -0.802 1.164 1.00 59.28 182 THR A CA 1
ATOM 1364 C C . THR A 1 182 ? 35.392 -0.045 1.640 1.00 59.28 182 THR A C 1
ATOM 1366 O O . THR A 1 182 ? 35.815 -0.219 2.783 1.00 59.28 182 THR A O 1
ATOM 1369 N N . LEU A 1 183 ? 35.933 0.871 0.831 1.00 57.69 183 LEU A N 1
ATOM 1370 C CA . LEU A 1 183 ? 37.046 1.728 1.251 1.00 57.69 183 LEU A CA 1
ATOM 1371 C C . LEU A 1 183 ? 36.633 2.750 2.321 1.00 57.69 183 LEU A C 1
ATOM 1373 O O . LEU A 1 183 ? 37.409 3.013 3.245 1.00 57.69 183 LEU A O 1
ATOM 1377 N N . THR A 1 184 ? 35.413 3.283 2.249 1.00 59.44 184 THR A N 1
ATOM 1378 C CA . THR A 1 184 ? 34.888 4.246 3.234 1.00 59.44 184 THR A CA 1
ATOM 1379 C C . THR A 1 184 ? 34.564 3.561 4.561 1.00 59.44 184 THR A C 1
ATOM 1381 O O . THR A 1 184 ? 34.975 4.029 5.618 1.00 59.44 184 THR A O 1
ATOM 1384 N N . SER A 1 185 ? 33.927 2.388 4.534 1.00 55.09 185 SER A N 1
ATOM 1385 C CA . SER A 1 185 ? 33.670 1.597 5.747 1.00 55.09 185 SER A CA 1
ATOM 1386 C C . SER A 1 185 ? 34.956 1.055 6.389 1.00 55.09 185 SER A C 1
ATOM 1388 O O . SER A 1 185 ? 35.060 1.033 7.618 1.00 55.09 185 SER A O 1
ATOM 1390 N N . ALA A 1 186 ? 35.979 0.702 5.601 1.00 60.53 186 ALA A N 1
ATOM 1391 C CA . ALA A 1 186 ? 37.300 0.333 6.116 1.00 60.53 186 ALA A CA 1
ATOM 1392 C C . ALA A 1 186 ? 38.029 1.521 6.772 1.00 60.53 186 ALA A C 1
ATOM 1394 O O . ALA A 1 186 ? 38.623 1.371 7.841 1.00 60.53 186 ALA A O 1
ATOM 1395 N N . SER A 1 187 ? 37.955 2.716 6.178 1.00 60.22 187 SER A N 1
ATOM 1396 C CA . SER A 1 187 ? 38.542 3.928 6.770 1.00 60.22 187 SER A CA 1
ATOM 1397 C C . SER A 1 187 ? 37.762 4.422 7.996 1.00 60.22 187 SER A C 1
ATOM 1399 O O . SER A 1 187 ? 38.381 4.878 8.959 1.00 60.22 187 SER A O 1
ATOM 1401 N N . TYR A 1 188 ? 36.443 4.221 8.040 1.00 53.88 188 TYR A N 1
ATOM 1402 C CA . TYR A 1 188 ? 35.616 4.477 9.223 1.00 53.88 188 TYR A CA 1
ATOM 1403 C C . TYR A 1 188 ? 35.937 3.506 10.376 1.00 53.88 188 TYR A C 1
ATOM 1405 O O . TYR A 1 188 ? 36.112 3.936 11.518 1.00 53.88 188 TYR A O 1
ATOM 1413 N N . ARG A 1 189 ? 36.127 2.206 10.085 1.00 57.75 189 ARG A N 1
ATOM 1414 C CA . ARG A 1 189 ? 36.581 1.208 11.078 1.00 57.75 189 ARG A CA 1
ATOM 1415 C C . ARG A 1 189 ? 37.977 1.511 11.621 1.00 57.75 189 ARG A C 1
ATOM 1417 O O . ARG A 1 189 ? 38.191 1.372 12.821 1.00 57.75 189 ARG A O 1
ATOM 1424 N N . LEU A 1 190 ? 38.906 1.975 10.783 1.00 55.03 190 LEU A N 1
ATOM 1425 C CA . LEU A 1 190 ? 40.234 2.395 11.246 1.00 55.03 190 LEU A CA 1
ATOM 1426 C C . LEU A 1 190 ? 40.177 3.666 12.108 1.00 55.03 190 LEU A C 1
ATOM 1428 O O . LEU A 1 190 ? 40.958 3.791 13.047 1.00 55.03 190 LEU A O 1
ATOM 1432 N N . ARG A 1 191 ? 39.243 4.589 11.846 1.00 53.44 191 ARG A N 1
ATOM 1433 C CA . ARG A 1 191 ? 39.084 5.813 12.649 1.00 53.44 191 ARG A CA 1
ATOM 1434 C C . ARG A 1 191 ? 38.468 5.543 14.027 1.00 53.44 191 ARG A C 1
ATOM 1436 O O . ARG A 1 191 ? 38.911 6.144 15.002 1.00 53.44 191 ARG A O 1
ATOM 1443 N N . ASN A 1 192 ? 37.511 4.617 14.122 1.00 50.66 192 ASN A N 1
ATOM 1444 C CA . ASN A 1 192 ? 36.861 4.266 15.392 1.00 50.66 192 ASN A CA 1
ATOM 1445 C C . ASN A 1 192 ? 37.593 3.172 16.188 1.00 50.66 192 ASN A C 1
ATOM 1447 O O . ASN A 1 192 ? 37.514 3.173 17.414 1.00 50.66 192 ASN A O 1
ATOM 1451 N N . GLY A 1 193 ? 38.364 2.291 15.539 1.00 45.62 193 GLY A N 1
ATOM 1452 C CA . GLY A 1 193 ? 39.220 1.311 16.223 1.00 45.62 193 GLY A CA 1
ATOM 1453 C C . GLY A 1 193 ? 40.362 1.943 17.030 1.00 45.62 193 GLY A C 1
ATOM 1454 O O . GLY A 1 193 ? 40.818 1.361 18.006 1.00 45.62 193 GLY A O 1
ATOM 1455 N N . VAL A 1 194 ? 40.778 3.167 16.686 1.00 50.81 194 VAL A N 1
ATOM 1456 C CA . VAL A 1 194 ? 41.813 3.918 17.421 1.00 50.81 194 VAL A CA 1
ATOM 1457 C C . VAL A 1 194 ? 41.283 4.535 18.728 1.00 50.81 194 VAL A C 1
ATOM 1459 O O . VAL A 1 194 ? 42.078 4.901 19.586 1.00 50.81 194 VAL A O 1
ATOM 1462 N N . ARG A 1 195 ? 39.958 4.619 18.939 1.00 47.66 195 ARG A N 1
ATOM 1463 C CA . ARG A 1 195 ? 39.369 5.207 20.161 1.00 47.66 195 ARG A CA 1
ATOM 1464 C C . ARG A 1 195 ? 39.023 4.207 21.275 1.00 47.66 195 ARG A C 1
ATOM 1466 O O . ARG A 1 195 ? 38.538 4.650 22.308 1.00 47.66 195 ARG A O 1
ATOM 1473 N N . ARG A 1 196 ? 39.235 2.894 21.097 1.00 44.19 196 ARG A N 1
ATOM 1474 C CA . ARG A 1 196 ? 38.782 1.864 22.064 1.00 44.19 196 ARG A CA 1
ATOM 1475 C C . ARG A 1 196 ? 39.867 0.937 22.639 1.00 44.19 196 ARG A C 1
ATOM 1477 O O . ARG A 1 196 ? 39.531 -0.112 23.172 1.00 44.19 196 ARG A O 1
ATOM 1484 N N . GLY A 1 197 ? 41.142 1.315 22.564 1.00 37.38 197 GLY A N 1
ATOM 1485 C CA . GLY A 1 197 ? 42.239 0.595 23.223 1.00 37.38 197 GLY A CA 1
ATOM 1486 C C . GLY A 1 197 ? 42.899 1.449 24.300 1.00 37.38 197 GLY A C 1
ATOM 1487 O O . GLY A 1 197 ? 43.755 2.270 23.981 1.00 37.38 197 GLY A O 1
ATOM 1488 N N . ASP A 1 198 ? 42.459 1.255 25.539 1.00 38.31 198 ASP A N 1
ATOM 1489 C CA . ASP A 1 198 ? 43.019 1.806 26.772 1.00 38.31 198 ASP A CA 1
ATOM 1490 C C . ASP A 1 198 ? 44.487 1.421 27.009 1.00 38.31 198 ASP A C 1
ATOM 1492 O O . ASP A 1 198 ? 44.939 0.350 26.615 1.00 38.31 198 ASP A O 1
ATOM 1496 N N . GLY A 1 199 ? 45.167 2.280 27.774 1.00 42.09 199 GLY A N 1
ATOM 1497 C CA . GLY A 1 199 ? 45.881 1.841 28.974 1.00 42.09 199 GLY A CA 1
ATOM 1498 C C . GLY A 1 199 ? 47.206 1.093 28.812 1.00 42.09 199 GLY A C 1
ATOM 1499 O O . GLY A 1 199 ? 47.244 -0.096 28.539 1.00 42.09 199 GLY A O 1
ATOM 1500 N N . ASN A 1 200 ? 48.279 1.785 29.205 1.00 42.81 200 ASN A N 1
ATOM 1501 C CA . ASN A 1 200 ? 49.465 1.224 29.860 1.00 42.81 200 ASN A CA 1
ATOM 1502 C C . ASN A 1 200 ? 50.314 0.197 29.079 1.00 42.81 200 ASN A C 1
ATOM 1504 O O . ASN A 1 200 ? 50.022 -0.992 29.065 1.00 42.81 200 ASN A O 1
ATOM 1508 N N . SER A 1 201 ? 51.456 0.644 28.545 1.00 38.91 201 SER A N 1
ATOM 1509 C CA . SER A 1 201 ? 52.796 0.062 28.792 1.00 38.91 201 SER A CA 1
ATOM 1510 C C . SER A 1 201 ? 53.807 0.551 27.748 1.00 38.91 201 SER A C 1
ATOM 1512 O O . SER A 1 201 ? 53.500 0.776 26.578 1.00 38.91 201 SER A O 1
ATOM 1514 N N . GLY A 1 202 ? 55.027 0.817 28.214 1.00 43.59 202 GLY A N 1
ATOM 1515 C CA . GLY A 1 202 ? 56.067 1.504 27.462 1.00 43.59 202 GLY A CA 1
ATOM 1516 C C . GLY A 1 202 ? 56.516 0.790 26.188 1.00 43.59 202 GLY A C 1
ATOM 1517 O O . GLY A 1 202 ? 56.689 -0.420 26.148 1.00 43.59 202 GLY A O 1
ATOM 1518 N N . THR A 1 203 ? 56.788 1.575 25.147 1.00 36.84 203 THR A N 1
ATOM 1519 C CA . THR A 1 203 ? 57.813 1.276 24.131 1.00 36.84 203 THR A CA 1
ATOM 1520 C C . THR A 1 203 ? 58.122 2.545 23.329 1.00 36.84 203 THR A C 1
ATOM 1522 O O . THR A 1 203 ? 57.872 2.677 22.130 1.00 36.84 203 THR A O 1
ATOM 1525 N N . ARG A 1 204 ? 58.737 3.519 24.016 1.00 38.72 204 ARG A N 1
ATOM 1526 C CA . ARG A 1 204 ? 59.694 4.434 23.376 1.00 38.72 204 ARG A CA 1
ATOM 1527 C C . ARG A 1 204 ? 60.787 3.557 22.761 1.00 38.72 204 ARG A C 1
ATOM 1529 O O . ARG A 1 204 ? 61.529 2.965 23.525 1.00 38.72 204 ARG A O 1
ATOM 1536 N N . CYS A 1 205 ? 60.830 3.426 21.430 1.00 36.94 205 CYS A N 1
ATOM 1537 C CA . CYS A 1 205 ? 62.072 3.303 20.630 1.00 36.94 205 CYS A CA 1
ATOM 1538 C C . CYS A 1 205 ? 61.876 2.859 19.168 1.00 36.94 205 CYS A C 1
ATOM 1540 O O . CYS A 1 205 ? 62.834 2.918 18.403 1.00 36.94 205 CYS A O 1
ATOM 1542 N N . ARG A 1 206 ? 60.678 2.471 18.702 1.00 35.62 206 ARG A N 1
ATOM 1543 C CA . ARG A 1 206 ? 60.509 1.940 17.324 1.00 35.62 206 ARG A CA 1
ATOM 1544 C C . ARG A 1 206 ? 59.820 2.865 16.311 1.00 35.62 206 ARG A C 1
ATOM 1546 O O . ARG A 1 206 ? 59.455 2.427 15.225 1.00 35.62 206 ARG A O 1
ATOM 1553 N N . THR A 1 207 ? 59.682 4.157 16.612 1.00 41.28 207 THR A N 1
ATOM 1554 C CA . THR A 1 207 ? 58.831 5.075 15.823 1.00 41.28 207 THR A CA 1
ATOM 1555 C C . THR A 1 207 ? 59.554 5.858 14.715 1.00 41.28 207 THR A C 1
ATOM 1557 O O . THR A 1 207 ? 58.893 6.506 13.908 1.00 41.28 207 THR A O 1
ATOM 1560 N N . ARG A 1 208 ? 60.892 5.805 14.601 1.00 37.94 208 ARG A N 1
ATOM 1561 C CA . ARG A 1 208 ? 61.617 6.598 13.577 1.00 37.94 208 ARG A CA 1
ATOM 1562 C C . ARG A 1 208 ? 61.947 5.853 12.275 1.00 37.94 208 ARG A C 1
ATOM 1564 O O . ARG A 1 208 ? 61.977 6.491 11.228 1.00 37.94 208 ARG A O 1
ATOM 1571 N N . ALA A 1 209 ? 62.082 4.524 12.278 1.00 37.47 209 ALA A N 1
ATOM 1572 C CA . ALA A 1 209 ? 62.451 3.770 11.066 1.00 37.47 209 ALA A CA 1
ATOM 1573 C C . ALA A 1 209 ? 61.266 3.473 10.116 1.00 37.47 209 ALA A C 1
ATOM 1575 O O . ALA A 1 209 ? 61.433 3.425 8.897 1.00 37.47 209 ALA A O 1
ATOM 1576 N N . LEU A 1 210 ? 60.037 3.351 10.633 1.00 40.38 210 LEU A N 1
ATOM 1577 C CA . LEU A 1 210 ? 58.841 3.091 9.809 1.00 40.38 210 LEU A CA 1
ATOM 1578 C C . LEU A 1 210 ? 58.315 4.338 9.074 1.00 40.38 210 LEU A C 1
ATOM 1580 O O . LEU A 1 210 ? 57.583 4.226 8.087 1.00 40.38 210 LEU A O 1
ATOM 1584 N N . HIS A 1 211 ? 58.730 5.534 9.502 1.00 43.34 211 HIS A N 1
ATOM 1585 C CA . HIS A 1 211 ? 58.260 6.793 8.922 1.00 43.34 211 HIS A CA 1
ATOM 1586 C C . HIS A 1 211 ? 58.886 7.123 7.558 1.00 43.34 211 HIS A C 1
ATOM 1588 O O . HIS A 1 211 ? 58.295 7.878 6.781 1.00 43.34 211 HIS A O 1
ATOM 1594 N N . TYR A 1 212 ? 60.038 6.530 7.227 1.00 39.41 212 TYR A N 1
ATOM 1595 C CA . TYR A 1 212 ? 60.691 6.747 5.934 1.00 39.41 212 TYR A CA 1
ATOM 1596 C C . TYR A 1 212 ? 60.177 5.781 4.851 1.00 39.41 212 TYR A C 1
ATOM 1598 O O . TYR A 1 212 ? 59.950 6.182 3.707 1.00 39.41 212 TYR A O 1
ATOM 1606 N N . CYS A 1 213 ? 59.878 4.529 5.219 1.00 39.09 213 CYS A N 1
ATOM 1607 C CA . CYS A 1 213 ? 59.409 3.513 4.271 1.00 39.09 213 CYS A CA 1
ATOM 1608 C C . CYS A 1 213 ? 57.939 3.727 3.834 1.00 39.09 213 CYS A C 1
ATOM 1610 O O . CYS A 1 213 ? 57.575 3.445 2.689 1.00 39.09 213 CYS A O 1
ATOM 1612 N N . SER A 1 214 ? 57.091 4.335 4.680 1.00 44.19 214 SER A N 1
ATOM 1613 C CA . SER A 1 214 ? 55.690 4.632 4.315 1.00 44.19 214 SER A CA 1
ATOM 1614 C C . SER A 1 214 ? 55.528 5.848 3.383 1.00 44.19 214 SER A C 1
ATOM 1616 O O . SER A 1 214 ? 54.547 5.936 2.635 1.00 44.19 214 SER A O 1
ATOM 1618 N N . ARG A 1 215 ? 56.506 6.770 3.352 1.00 42.78 215 ARG A N 1
ATOM 1619 C CA . ARG A 1 215 ? 56.459 7.976 2.501 1.00 42.78 215 ARG A CA 1
ATOM 1620 C C . ARG A 1 215 ? 56.728 7.685 1.020 1.00 42.78 215 ARG A C 1
ATOM 1622 O O . ARG A 1 215 ? 56.093 8.311 0.171 1.00 42.78 215 ARG A O 1
ATOM 1629 N N . ARG A 1 216 ? 57.583 6.707 0.680 1.00 37.81 216 ARG A N 1
ATOM 1630 C CA . ARG A 1 216 ? 57.863 6.339 -0.729 1.00 37.81 216 ARG A CA 1
ATOM 1631 C C . ARG A 1 216 ? 56.744 5.525 -1.397 1.00 37.81 216 ARG A C 1
ATOM 1633 O O . ARG A 1 216 ? 56.513 5.706 -2.591 1.00 37.81 216 ARG A O 1
ATOM 1640 N N . ARG A 1 217 ? 55.986 4.698 -0.661 1.00 40.88 217 ARG A N 1
ATOM 1641 C CA . ARG A 1 217 ? 54.798 4.003 -1.218 1.00 40.88 217 ARG A CA 1
ATOM 1642 C C . ARG A 1 217 ? 53.636 4.968 -1.504 1.00 40.88 217 ARG A C 1
ATOM 1644 O O . ARG A 1 217 ? 53.005 4.866 -2.554 1.00 40.88 217 ARG A O 1
ATOM 1651 N N . LYS A 1 218 ? 53.414 5.973 -0.644 1.00 39.41 218 LYS A N 1
ATOM 1652 C CA . LYS A 1 218 ? 52.358 6.994 -0.826 1.00 39.41 218 LYS A CA 1
ATOM 1653 C C . LYS A 1 218 ? 52.537 7.861 -2.083 1.00 39.41 218 LYS A C 1
ATOM 1655 O O . LYS A 1 218 ? 51.538 8.280 -2.665 1.00 39.41 218 LYS A O 1
ATOM 1660 N N . SER A 1 219 ? 53.767 8.134 -2.527 1.00 41.41 219 SER A N 1
ATOM 1661 C CA . SER A 1 219 ? 54.021 9.032 -3.667 1.00 41.41 219 SER A CA 1
ATOM 1662 C C . SER A 1 219 ? 53.882 8.362 -5.043 1.00 41.41 219 SER A C 1
ATOM 1664 O O . SER A 1 219 ? 53.457 9.027 -5.991 1.00 41.41 219 SER A O 1
ATOM 1666 N N . ARG A 1 220 ? 54.156 7.052 -5.168 1.00 44.16 220 ARG A N 1
ATOM 1667 C CA . ARG A 1 220 ? 53.869 6.281 -6.400 1.00 44.16 220 ARG A CA 1
ATOM 1668 C C . ARG A 1 220 ? 52.371 6.015 -6.576 1.00 44.16 220 ARG A C 1
ATOM 1670 O O . ARG A 1 220 ? 51.849 6.175 -7.674 1.00 44.16 220 ARG A O 1
ATOM 1677 N N . GLN A 1 221 ? 51.659 5.711 -5.492 1.00 45.62 221 GLN A N 1
ATOM 1678 C CA . GLN A 1 221 ? 50.225 5.405 -5.536 1.00 45.62 221 GLN A CA 1
ATOM 1679 C C . GLN A 1 221 ? 49.364 6.652 -5.803 1.00 45.62 221 GLN A C 1
ATOM 1681 O O . GLN A 1 221 ? 48.418 6.591 -6.584 1.00 45.62 221 GLN A O 1
ATOM 1686 N N . ARG A 1 222 ? 49.753 7.822 -5.267 1.00 42.03 222 ARG A N 1
ATOM 1687 C CA . ARG A 1 222 ? 49.108 9.105 -5.606 1.00 42.03 222 ARG A CA 1
ATOM 1688 C C . ARG A 1 222 ? 49.261 9.482 -7.081 1.00 42.03 222 ARG A C 1
ATOM 1690 O O . ARG A 1 222 ? 48.319 10.029 -7.637 1.00 42.03 222 ARG A O 1
ATOM 1697 N N . ARG A 1 223 ? 50.394 9.184 -7.731 1.00 44.78 223 ARG A N 1
ATOM 1698 C CA . ARG A 1 223 ? 50.576 9.465 -9.170 1.00 44.78 223 ARG A CA 1
ATOM 1699 C C . ARG A 1 223 ? 49.722 8.559 -10.062 1.00 44.78 223 ARG A C 1
ATOM 1701 O O . ARG A 1 223 ? 49.156 9.047 -11.032 1.00 44.78 223 ARG A O 1
ATOM 1708 N N . TYR A 1 224 ? 49.551 7.290 -9.692 1.00 43.16 224 TYR A N 1
ATOM 1709 C CA . TYR A 1 224 ? 48.711 6.349 -10.441 1.00 43.16 224 TYR A CA 1
ATOM 1710 C C . TYR A 1 224 ? 47.208 6.676 -10.332 1.00 43.16 224 TYR A C 1
ATOM 1712 O O . TYR A 1 224 ? 46.491 6.681 -11.330 1.00 43.16 224 TYR A O 1
ATOM 1720 N N . VAL A 1 225 ? 46.741 7.033 -9.129 1.00 49.81 225 VAL A N 1
ATOM 1721 C CA . VAL A 1 225 ? 45.339 7.416 -8.877 1.00 49.81 225 VAL A CA 1
ATOM 1722 C C . VAL A 1 225 ? 44.998 8.763 -9.528 1.00 49.81 225 VAL A C 1
ATOM 1724 O O . VAL A 1 225 ? 43.959 8.889 -10.167 1.00 49.81 225 VAL A O 1
ATOM 1727 N N . ARG A 1 226 ? 45.894 9.758 -9.461 1.00 44.50 226 ARG A N 1
ATOM 1728 C CA . ARG A 1 226 ? 45.661 11.083 -10.067 1.00 44.50 226 ARG A CA 1
ATOM 1729 C C . ARG A 1 226 ? 45.656 11.032 -11.603 1.00 44.50 226 ARG A C 1
ATOM 1731 O O . ARG A 1 226 ? 44.888 11.762 -12.218 1.00 44.50 226 ARG A O 1
ATOM 1738 N N . GLY A 1 227 ? 46.438 10.128 -12.205 1.00 40.75 227 GLY A N 1
ATOM 1739 C CA . GLY A 1 227 ? 46.437 9.879 -13.652 1.00 40.75 227 GLY A CA 1
ATOM 1740 C C . GLY A 1 227 ? 45.146 9.232 -14.169 1.00 40.75 227 GLY A C 1
ATOM 1741 O O . GLY A 1 227 ? 44.633 9.664 -15.200 1.00 40.75 227 GLY A O 1
ATOM 1742 N N . ARG A 1 228 ? 44.570 8.260 -13.439 1.00 46.00 228 ARG A N 1
ATOM 1743 C CA . ARG A 1 228 ? 43.270 7.652 -13.799 1.00 46.00 228 ARG A CA 1
ATOM 1744 C C . ARG A 1 228 ? 42.079 8.573 -13.537 1.00 46.00 228 ARG A C 1
ATOM 1746 O O . ARG A 1 228 ? 41.160 8.597 -14.342 1.00 46.00 228 ARG A O 1
ATOM 1753 N N . ILE A 1 229 ? 42.104 9.371 -12.466 1.00 48.84 229 ILE A N 1
ATOM 1754 C CA . ILE A 1 229 ? 41.030 10.339 -12.184 1.00 48.84 229 ILE A CA 1
ATOM 1755 C C . ILE A 1 229 ? 41.002 11.436 -13.254 1.00 48.84 229 ILE A C 1
ATOM 1757 O O . ILE A 1 229 ? 39.930 11.761 -13.748 1.00 48.84 229 ILE A O 1
ATOM 1761 N N . ALA A 1 230 ? 42.158 11.957 -13.683 1.00 42.69 230 ALA A N 1
ATOM 1762 C CA . ALA A 1 230 ? 42.212 12.982 -14.729 1.00 42.69 230 ALA A CA 1
ATOM 1763 C C . ALA A 1 230 ? 41.738 12.466 -16.102 1.00 42.69 230 ALA A C 1
ATOM 1765 O O . ALA A 1 230 ? 41.049 13.182 -16.825 1.00 42.69 230 ALA A O 1
ATOM 1766 N N . SER A 1 231 ? 42.047 11.210 -16.442 1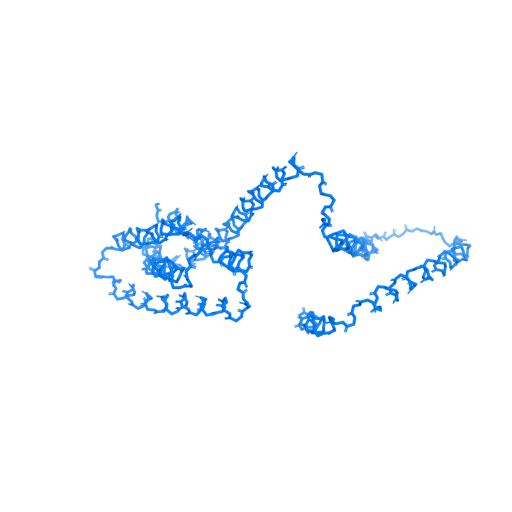.00 40.38 231 SER A N 1
ATOM 1767 C CA . SER A 1 231 ? 41.591 10.583 -17.693 1.00 40.38 231 SER A CA 1
ATOM 1768 C C . SER A 1 231 ? 40.113 10.162 -17.658 1.00 40.38 231 SER A C 1
ATOM 1770 O O . SER A 1 231 ? 39.462 10.165 -18.700 1.00 40.38 231 SER A O 1
ATOM 1772 N N . CYS A 1 232 ? 39.550 9.891 -16.475 1.00 40.97 232 CYS A N 1
ATOM 1773 C CA . CYS A 1 232 ? 38.111 9.665 -16.292 1.00 40.97 232 CYS A CA 1
ATOM 1774 C C . CYS A 1 232 ? 37.307 10.987 -16.286 1.00 40.97 232 CYS A C 1
ATOM 1776 O O . CYS A 1 232 ? 36.215 11.062 -16.849 1.00 40.97 232 CYS A O 1
ATOM 1778 N N . PHE A 1 233 ? 37.881 12.060 -15.724 1.00 39.62 233 PHE A N 1
ATOM 1779 C CA . PHE A 1 233 ? 37.269 13.394 -15.647 1.00 39.62 233 PHE A CA 1
ATOM 1780 C C . PHE A 1 233 ? 37.191 14.104 -17.010 1.00 39.62 233 PHE A C 1
ATOM 1782 O O . PHE A 1 233 ? 36.256 14.855 -17.264 1.00 39.62 233 PHE A O 1
ATOM 1789 N N . ALA A 1 234 ? 38.126 13.829 -17.927 1.00 37.38 234 ALA A N 1
ATOM 1790 C CA . ALA A 1 234 ? 38.093 14.392 -19.280 1.00 37.38 234 ALA A CA 1
ATOM 1791 C C . ALA A 1 234 ? 36.993 13.788 -20.183 1.00 37.38 234 ALA A C 1
ATOM 1793 O O . ALA A 1 234 ? 36.616 14.410 -21.173 1.00 37.38 234 ALA A O 1
ATOM 1794 N N . ARG A 1 235 ? 36.447 12.604 -19.853 1.00 39.00 235 ARG A N 1
ATOM 1795 C CA . ARG A 1 235 ? 35.343 11.966 -20.607 1.00 39.00 235 ARG A CA 1
ATOM 1796 C C . ARG A 1 235 ? 33.942 12.321 -20.103 1.00 39.00 235 ARG A C 1
ATOM 1798 O O . ARG A 1 235 ? 32.969 11.969 -20.758 1.00 39.00 235 ARG A O 1
ATOM 1805 N N . THR A 1 236 ? 33.820 13.015 -18.972 1.00 40.72 236 THR A N 1
ATOM 1806 C CA . THR A 1 236 ? 32.544 13.251 -18.263 1.00 40.72 236 THR A CA 1
ATOM 1807 C C . THR A 1 236 ? 32.106 14.721 -18.252 1.00 40.72 236 THR A C 1
ATOM 1809 O O . THR A 1 236 ? 31.277 15.134 -17.441 1.00 40.72 236 THR A O 1
ATOM 1812 N N . THR A 1 237 ? 32.603 15.538 -19.186 1.00 42.56 237 THR A N 1
ATOM 1813 C CA . THR A 1 237 ? 32.317 16.984 -19.243 1.00 42.56 237 THR A CA 1
ATOM 1814 C C . THR A 1 237 ? 30.842 17.329 -19.518 1.00 42.56 237 THR A C 1
ATOM 1816 O O . THR A 1 237 ? 30.449 18.458 -19.249 1.00 42.56 237 THR A O 1
ATOM 1819 N N . ASN A 1 238 ? 30.003 16.373 -19.940 1.00 39.31 238 ASN A N 1
ATOM 1820 C CA . ASN A 1 238 ? 28.555 16.575 -20.131 1.00 39.31 238 ASN A CA 1
ATOM 1821 C C . ASN A 1 238 ? 27.682 16.261 -18.900 1.00 39.31 238 ASN A C 1
ATOM 1823 O O . ASN A 1 238 ? 26.467 16.401 -18.972 1.00 39.31 238 ASN A O 1
ATOM 1827 N N . GLN A 1 239 ? 28.263 15.878 -17.756 1.00 44.00 239 GLN A N 1
ATOM 1828 C CA . GLN A 1 239 ? 27.496 15.484 -16.560 1.00 44.00 239 GLN A CA 1
ATOM 1829 C C . GLN A 1 239 ? 27.749 16.382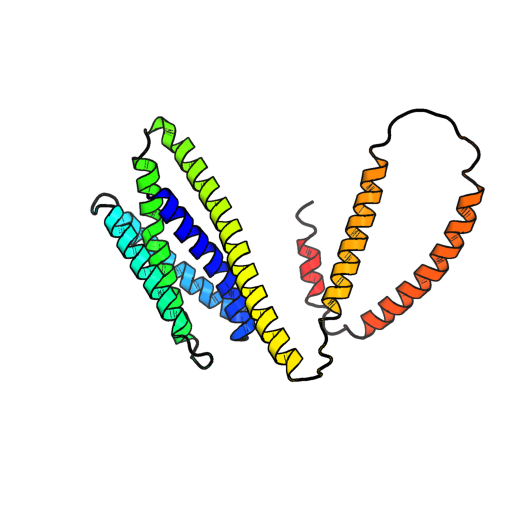 -15.336 1.00 44.00 239 GLN A C 1
ATOM 1831 O O . GLN A 1 239 ? 27.462 16.007 -14.200 1.00 44.00 239 GLN A O 1
ATOM 1836 N N . LYS A 1 240 ? 28.279 17.595 -15.552 1.00 38.62 240 LYS A N 1
ATOM 1837 C CA . LYS A 1 240 ? 28.610 18.549 -14.476 1.00 38.62 240 LYS A CA 1
ATOM 1838 C C . LYS A 1 240 ? 27.387 19.126 -13.748 1.00 38.62 240 LYS A C 1
ATOM 1840 O O . LYS A 1 240 ? 27.532 19.558 -12.612 1.00 38.62 240 LYS A O 1
ATOM 1845 N N . ALA A 1 241 ? 26.196 19.088 -14.345 1.00 40.41 241 ALA A N 1
ATOM 1846 C CA . ALA A 1 241 ? 24.989 19.638 -13.721 1.00 40.41 241 ALA A CA 1
ATOM 1847 C C . ALA A 1 241 ? 24.385 18.725 -12.634 1.00 40.41 241 ALA A C 1
ATOM 1849 O O . ALA A 1 241 ? 23.806 19.215 -11.671 1.00 40.41 241 ALA A O 1
ATOM 1850 N N . PHE A 1 242 ? 24.553 17.402 -12.737 1.00 41.38 242 PHE A N 1
ATOM 1851 C CA . PHE A 1 242 ? 23.844 16.458 -11.861 1.00 41.38 242 PHE A CA 1
ATOM 1852 C C . PHE A 1 242 ? 24.573 16.185 -10.534 1.00 41.38 242 PHE A C 1
ATOM 1854 O O . PHE A 1 242 ? 23.957 15.848 -9.527 1.00 41.38 242 PHE A O 1
ATOM 1861 N N . LEU A 1 243 ? 25.898 16.357 -10.515 1.00 39.66 243 LEU A N 1
ATOM 1862 C CA . LEU A 1 243 ? 26.738 16.025 -9.360 1.00 39.66 243 LEU A CA 1
ATOM 1863 C C . LEU A 1 243 ? 26.884 17.184 -8.359 1.00 39.66 243 LEU A C 1
ATOM 1865 O O . LEU A 1 243 ? 27.189 16.940 -7.197 1.00 39.66 243 LEU A O 1
ATOM 1869 N N . PHE A 1 244 ? 26.623 18.429 -8.777 1.00 42.12 244 PHE A N 1
ATOM 1870 C CA . PHE A 1 244 ? 26.651 19.589 -7.875 1.00 42.12 244 PHE A CA 1
ATOM 1871 C C . PHE A 1 244 ? 25.412 19.636 -6.960 1.00 42.12 244 PHE A C 1
ATOM 1873 O O . PHE A 1 244 ? 25.526 19.983 -5.788 1.00 42.12 244 PHE A O 1
ATOM 1880 N N . LEU A 1 245 ? 24.248 19.188 -7.451 1.00 40.78 245 LEU A N 1
ATOM 1881 C CA . LEU A 1 245 ? 23.014 19.120 -6.654 1.00 40.78 245 LEU A CA 1
ATOM 1882 C C . LEU A 1 245 ? 23.031 17.996 -5.608 1.00 40.78 245 LEU A C 1
ATOM 1884 O O . LEU A 1 245 ? 22.525 18.183 -4.507 1.00 40.78 245 LEU A O 1
ATOM 1888 N N . LEU A 1 246 ? 23.669 16.857 -5.902 1.00 40.31 246 LEU A N 1
ATOM 1889 C CA . LEU A 1 246 ? 23.768 15.747 -4.945 1.00 40.31 246 LEU A CA 1
ATOM 1890 C C . LEU A 1 246 ? 24.733 16.023 -3.783 1.00 40.31 246 LEU A C 1
ATOM 1892 O O . LEU A 1 246 ? 24.547 15.477 -2.700 1.00 40.31 246 LEU A O 1
ATOM 1896 N N . VAL A 1 247 ? 25.749 16.868 -3.989 1.00 42.22 247 VAL A N 1
ATOM 1897 C CA . VAL A 1 247 ? 26.700 17.237 -2.927 1.00 42.22 247 VAL A CA 1
ATOM 1898 C C . VAL A 1 247 ? 26.148 18.360 -2.047 1.00 42.22 247 VAL A C 1
ATOM 1900 O O . VAL A 1 247 ? 26.370 18.330 -0.842 1.00 42.22 247 VAL A O 1
ATOM 1903 N N . SER A 1 248 ? 25.363 19.293 -2.597 1.00 36.16 248 SER A N 1
ATOM 1904 C CA . SER A 1 248 ? 24.799 20.392 -1.800 1.00 36.16 248 SER A CA 1
ATOM 1905 C C . SER A 1 248 ? 23.729 19.944 -0.795 1.00 36.16 248 SER A C 1
ATOM 1907 O O . SER A 1 248 ? 23.525 20.630 0.196 1.00 36.16 248 SER A O 1
ATOM 1909 N N . HIS A 1 249 ? 23.062 18.803 -1.008 1.00 37.47 249 HIS A N 1
ATOM 1910 C CA . HIS A 1 249 ? 22.035 18.288 -0.086 1.00 37.47 249 HIS A CA 1
ATOM 1911 C C . HIS A 1 249 ? 22.570 17.350 1.006 1.00 37.47 249 HIS A C 1
ATOM 1913 O O . HIS A 1 249 ? 21.828 16.983 1.914 1.00 37.47 249 HIS A O 1
ATOM 1919 N N . ALA A 1 250 ? 23.844 16.956 0.940 1.00 38.69 250 ALA A N 1
ATOM 1920 C CA . ALA A 1 250 ? 24.467 16.126 1.970 1.00 38.69 250 ALA A CA 1
ATOM 1921 C C . ALA A 1 250 ? 25.094 16.947 3.116 1.00 38.69 250 ALA A C 1
ATOM 1923 O O . ALA A 1 250 ? 25.412 16.369 4.151 1.00 38.69 250 ALA A O 1
ATOM 1924 N N . ASP A 1 251 ? 25.261 18.264 2.941 1.00 34.38 251 ASP A N 1
ATOM 1925 C CA . ASP A 1 251 ? 25.922 19.156 3.910 1.00 34.38 251 ASP A CA 1
ATOM 1926 C C . ASP A 1 251 ? 24.944 19.780 4.935 1.00 34.38 251 ASP A C 1
ATOM 1928 O O . ASP A 1 251 ? 25.373 20.309 5.948 1.00 34.38 251 ASP A O 1
ATOM 1932 N N . GLU A 1 252 ? 23.622 19.666 4.734 1.00 36.72 252 GLU A N 1
ATOM 1933 C CA . GLU A 1 252 ? 22.597 20.275 5.611 1.00 36.72 252 GLU A CA 1
ATOM 1934 C C . GLU A 1 252 ? 22.113 19.367 6.768 1.00 36.72 252 GLU A C 1
ATOM 1936 O O . GLU A 1 252 ? 21.156 19.703 7.463 1.00 36.72 252 GLU A O 1
ATOM 1941 N N . LEU A 1 253 ? 22.752 18.208 6.997 1.00 37.28 253 LEU A N 1
ATOM 1942 C CA . LEU A 1 253 ? 22.359 17.234 8.039 1.00 37.28 253 LEU A CA 1
ATOM 1943 C C . LEU A 1 253 ? 23.509 16.758 8.959 1.00 37.28 253 LEU A C 1
ATOM 1945 O O . LEU A 1 253 ? 23.392 15.712 9.605 1.00 37.28 253 LEU A O 1
ATOM 1949 N N . THR A 1 254 ? 24.589 17.534 9.077 1.00 35.41 254 THR A N 1
ATOM 1950 C CA . THR A 1 254 ? 25.539 17.456 10.212 1.00 35.41 254 THR A CA 1
ATOM 1951 C C . THR A 1 254 ? 25.607 18.779 10.937 1.00 35.41 254 THR A C 1
ATOM 1953 O O . THR A 1 254 ? 25.606 18.745 12.187 1.00 35.41 254 THR A O 1
#

Sequence (254 aa):
MTLVNSFLVFMALMGSIFLLPIFAQTFLGYDATQTGYLFLLVAFMITIAAPLDGSLIGKVKSQYVIAVSTLIGGLGMFLFTALDPRSTTLNLMIPLAVTAFGIGFGMSQRTNIVASSVPQHEVGVASSLLALVRNISGAFGIALFTTILQNETNKKVREYAAHTIVNIHVPTVLKEVTALVTLTSASYRLRNGVRRGDGNSGTRCRTRALHYCSRRRKSRQRRYVRGRIASCFARTTNQKAFLFLLVSHADELT

InterPro domains:
  IPR011701 Major facilitator superfamily [PF07690] (3-141)
  IPR020846 Major facilitator superfamily domain [PS50850] (1-187)
  IPR036259 MFS transporter superfamily [G3DSA:1.20.1250.20] (1-158)
  IPR036259 MFS transporter superfamily [SSF103473] (4-151)

Foldseek 3Di:
DLLVLLLVLLLVVLLCVVVQVVCCCVQVVDDPVRSVVLVVLLVVLLVVLQVVLVVCVPVDQLVVQLVQLVVQLVVLVVLVVVDDSVDDPVSNSVSSSSNSNSSSNSPVSSLVVQQVVDPVVCSVVSVVVSVVSSVVSSVVSNVVSVVVVVVVVVVVVVVVVVVDVDPDPPDPVVVVVVVVVVVVVVVVCVVVVVVPDDDDDDDPDDPPPVVVVVVVVVVVVVVVVVVVVVVVVVVCPPPVVPVVVVVVVVPPPD